Protein AF-A0A7C5BIL9-F1 (afdb_monomer_lite)

pLDDT: mean 85.54, std 13.75, range [37.56, 98.12]

Radius of gyration: 19.01 Å; chains: 1; bounding box: 40×34×60 Å

Foldseek 3Di:
DEEEEWFQQLFALCVVVVHQDSPPSPDRDSVPRLLLVQVLLLLVLAPQPLYEYEYEDDPGPVVSCVVSVHRYDYFHHADDPDGDLVSLLVSQQRDDVVRHQEYEYGHALVSVLSNVVRHDQRHAYAYAYSYDDHDKLRYAPHSSLSNQLVNVCSVHPFDWDKIWRWDADPVRDIDTSDIGIHGDSCSRCVDDDDPDPDDCLVVVVVVVVVPDDPPDDDDDDPDPSPVD

Structure (mmCIF, N/CA/C/O backbone):
data_AF-A0A7C5BIL9-F1
#
_entry.id   AF-A0A7C5BIL9-F1
#
loop_
_atom_site.group_PDB
_atom_site.id
_atom_site.type_symbol
_atom_site.label_atom_id
_atom_site.label_alt_id
_atom_site.label_comp_id
_atom_site.label_asym_id
_atom_site.label_entity_id
_atom_site.label_seq_id
_atom_site.pdbx_PDB_ins_code
_atom_site.Cartn_x
_atom_site.Cartn_y
_atom_site.Cartn_z
_atom_site.occupancy
_atom_site.B_iso_or_equiv
_atom_site.auth_seq_id
_atom_site.auth_comp_id
_atom_site.auth_asym_id
_atom_site.auth_atom_id
_atom_site.pdbx_PDB_model_num
ATOM 1 N N . MET A 1 1 ? -9.771 -2.944 -13.804 1.00 92.19 1 MET A N 1
ATOM 2 C CA . MET A 1 1 ? -9.294 -1.847 -12.939 1.00 92.19 1 MET A CA 1
ATOM 3 C C . MET A 1 1 ? -7.780 -1.749 -13.059 1.00 92.19 1 MET A C 1
ATOM 5 O O . MET A 1 1 ? -7.122 -2.789 -13.072 1.00 92.19 1 MET A O 1
ATOM 9 N N . LYS A 1 2 ? -7.235 -0.540 -13.209 1.00 95.12 2 LYS A N 1
ATOM 10 C CA . LYS A 1 2 ? -5.794 -0.263 -13.252 1.00 95.12 2 LYS A CA 1
ATOM 11 C C . LYS A 1 2 ? -5.326 0.115 -11.846 1.00 95.12 2 LYS A C 1
ATOM 13 O O . LYS A 1 2 ? -5.725 1.154 -11.328 1.00 95.12 2 LYS A O 1
ATOM 18 N N . VAL A 1 3 ? -4.499 -0.717 -11.224 1.00 96.88 3 VAL A N 1
ATOM 19 C CA . VAL A 1 3 ? -4.016 -0.489 -9.854 1.00 96.88 3 VAL A CA 1
ATOM 20 C C . VAL A 1 3 ? -2.509 -0.304 -9.887 1.00 96.88 3 VAL A C 1
ATOM 22 O O . VAL A 1 3 ? -1.803 -1.165 -10.396 1.00 96.88 3 VAL A O 1
ATOM 25 N N . ALA A 1 4 ? -1.980 0.783 -9.340 1.00 97.75 4 ALA A N 1
ATOM 26 C CA . ALA A 1 4 ? -0.551 0.845 -9.063 1.00 97.75 4 ALA A CA 1
ATOM 27 C C . ALA A 1 4 ? -0.266 0.095 -7.757 1.00 97.75 4 ALA A C 1
ATOM 29 O O . ALA A 1 4 ? -0.931 0.352 -6.758 1.00 97.75 4 ALA A O 1
ATOM 30 N N . LEU A 1 5 ? 0.696 -0.827 -7.760 1.00 98.12 5 LEU A N 1
ATOM 31 C CA . LEU A 1 5 ? 1.134 -1.537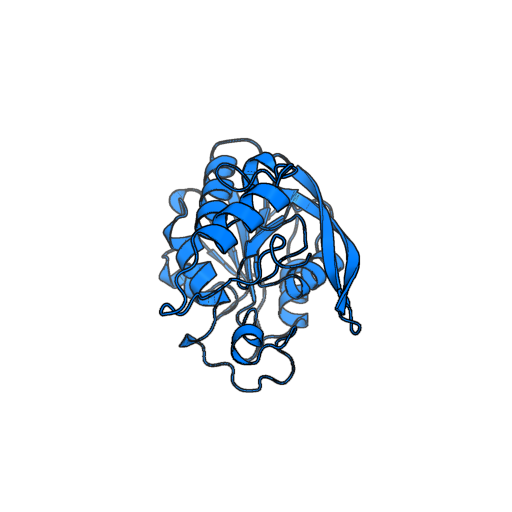 -6.558 1.00 98.12 5 LEU A CA 1
ATOM 32 C C . LEU A 1 5 ? 2.576 -1.153 -6.236 1.00 98.12 5 LEU A C 1
ATOM 34 O O . LEU A 1 5 ? 3.478 -1.355 -7.047 1.00 98.12 5 LEU A O 1
ATOM 38 N N . LEU A 1 6 ? 2.774 -0.627 -5.031 1.00 97.69 6 LEU A N 1
ATOM 39 C CA . LEU A 1 6 ? 4.076 -0.270 -4.484 1.00 97.69 6 LEU A CA 1
ATOM 40 C C . LEU A 1 6 ? 4.311 -1.022 -3.177 1.00 97.69 6 LEU A C 1
ATOM 42 O O . LEU A 1 6 ? 3.578 -0.855 -2.212 1.00 97.69 6 LEU A O 1
ATOM 46 N N . ILE A 1 7 ? 5.382 -1.788 -3.092 1.00 96.81 7 ILE A N 1
ATOM 47 C CA . ILE A 1 7 ? 5.829 -2.416 -1.854 1.00 96.81 7 ILE A CA 1
ATOM 48 C C . ILE A 1 7 ? 7.087 -1.681 -1.418 1.00 96.81 7 ILE A C 1
ATOM 50 O O . ILE A 1 7 ? 8.042 -1.589 -2.185 1.00 96.81 7 ILE A O 1
ATOM 54 N N . ASN A 1 8 ? 7.106 -1.157 -0.193 1.00 94.44 8 ASN A N 1
ATOM 55 C CA . ASN A 1 8 ? 8.340 -0.701 0.432 1.00 94.44 8 ASN A CA 1
ATOM 56 C C . ASN A 1 8 ? 8.969 -1.888 1.187 1.00 94.44 8 ASN A C 1
ATOM 58 O O . ASN A 1 8 ? 8.586 -2.158 2.330 1.00 94.44 8 ASN A O 1
ATOM 62 N N . PRO A 1 9 ? 9.921 -2.624 0.588 1.00 91.44 9 PRO A N 1
ATOM 63 C CA . PRO A 1 9 ? 10.404 -3.900 1.117 1.00 91.44 9 PRO A CA 1
ATOM 64 C C . PRO A 1 9 ? 11.218 -3.752 2.406 1.00 91.44 9 PRO A C 1
ATOM 66 O O . PRO A 1 9 ? 11.382 -4.735 3.128 1.00 91.44 9 PRO A O 1
ATOM 69 N N . ILE A 1 10 ? 11.707 -2.544 2.708 1.00 89.00 10 ILE A N 1
ATOM 70 C CA . ILE A 1 10 ? 12.420 -2.233 3.952 1.00 89.00 10 ILE A CA 1
ATOM 71 C C . ILE A 1 10 ? 11.484 -1.742 5.062 1.00 89.00 10 ILE A C 1
ATOM 73 O O . ILE A 1 10 ? 11.921 -1.624 6.203 1.00 89.00 10 ILE A O 1
ATOM 77 N N . ALA A 1 11 ? 10.208 -1.465 4.777 1.00 88.31 11 ALA A N 1
ATOM 78 C CA . ALA A 1 11 ? 9.254 -1.081 5.811 1.00 88.31 11 ALA A CA 1
ATOM 79 C C . ALA A 1 11 ? 9.048 -2.216 6.829 1.00 88.31 11 ALA A C 1
ATOM 81 O O . ALA A 1 11 ? 9.014 -3.398 6.487 1.00 88.31 11 ALA A O 1
ATOM 82 N N . GLY A 1 12 ? 8.915 -1.843 8.102 1.00 82.94 12 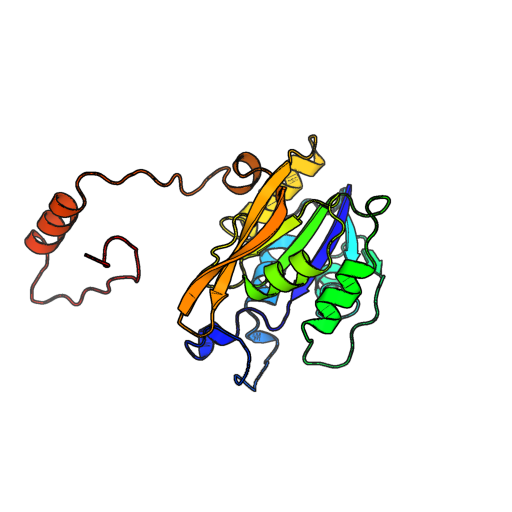GLY A N 1
ATOM 83 C CA . GLY A 1 12 ? 8.685 -2.787 9.196 1.00 82.94 12 GLY A CA 1
ATOM 84 C C . GLY A 1 12 ? 9.950 -3.358 9.844 1.00 82.94 12 GLY A C 1
ATOM 85 O O . GLY A 1 12 ? 9.840 -3.923 10.923 1.00 82.94 12 GLY A O 1
ATOM 86 N N . TYR A 1 13 ? 11.159 -3.155 9.301 1.00 81.56 13 TYR A N 1
ATOM 87 C CA . TYR A 1 13 ? 12.389 -3.654 9.952 1.00 81.56 13 TYR A CA 1
ATOM 88 C C . TYR A 1 13 ? 12.698 -2.999 11.304 1.00 81.56 13 TYR A C 1
ATOM 90 O O . TYR A 1 13 ? 13.309 -3.644 12.155 1.00 81.56 13 TYR A O 1
ATOM 98 N N . GLY A 1 14 ? 12.224 -1.770 11.544 1.00 70.75 14 GLY A N 1
ATOM 99 C CA . GLY A 1 14 ? 12.300 -1.123 12.862 1.00 70.75 14 GLY A CA 1
ATOM 100 C C . GLY A 1 14 ? 11.622 -1.935 13.979 1.00 70.75 14 GLY A C 1
ATOM 101 O O . GLY A 1 14 ? 12.000 -1.817 15.143 1.00 70.75 14 GLY A O 1
ATOM 102 N N . PHE A 1 15 ? 10.700 -2.847 13.630 1.00 65.69 15 PHE A N 1
ATOM 103 C CA . PHE A 1 15 ? 10.103 -3.810 14.560 1.00 65.69 15 PHE A CA 1
ATOM 104 C C . PHE A 1 15 ? 11.158 -4.631 15.308 1.00 65.69 15 PHE A C 1
ATOM 106 O O . PHE A 1 15 ? 11.067 -4.791 16.521 1.00 65.69 15 PHE A O 1
ATOM 113 N N . TYR A 1 16 ? 12.176 -5.134 14.604 1.00 62.56 16 TYR A N 1
ATOM 114 C CA . TYR A 1 16 ? 13.172 -6.032 15.195 1.00 62.56 16 TYR A CA 1
ATOM 115 C C . TYR A 1 16 ? 14.139 -5.321 16.145 1.00 62.56 16 TYR A C 1
ATOM 117 O O . TYR A 1 16 ? 14.771 -5.968 16.977 1.00 62.56 16 TYR A O 1
ATOM 125 N N . SER A 1 17 ? 14.255 -4.000 16.032 1.00 60.53 17 SER A N 1
ATOM 126 C CA . SER A 1 17 ? 15.168 -3.171 16.818 1.00 60.53 17 SER A CA 1
ATOM 127 C C . SER A 1 17 ? 14.447 -2.233 17.792 1.00 60.53 17 SER A C 1
ATOM 129 O O . SER A 1 17 ? 15.108 -1.432 18.450 1.00 60.53 17 SER A O 1
ATOM 131 N N . ASN A 1 18 ? 13.112 -2.315 17.907 1.00 64.00 18 ASN A N 1
ATOM 132 C CA . ASN A 1 18 ? 12.274 -1.333 18.614 1.00 64.00 18 ASN A CA 1
ATOM 133 C C . ASN A 1 18 ? 12.552 0.124 18.182 1.00 64.00 18 ASN A C 1
ATOM 135 O O . ASN A 1 18 ? 12.368 1.062 18.963 1.00 64.00 18 ASN A O 1
ATOM 139 N N . LEU A 1 19 ? 13.007 0.318 16.942 1.00 58.34 19 LEU A N 1
ATOM 140 C CA . LEU A 1 19 ? 13.233 1.630 16.351 1.00 58.34 19 LEU A CA 1
ATOM 141 C C . LEU A 1 19 ? 11.992 2.062 15.572 1.00 58.34 19 LEU A C 1
ATOM 143 O O . LEU A 1 19 ? 11.287 1.245 14.981 1.00 58.34 19 LEU A O 1
ATOM 147 N N . LYS A 1 20 ? 11.734 3.372 15.576 1.00 62.72 20 LYS A N 1
ATOM 148 C CA . LYS A 1 20 ? 10.678 3.989 14.764 1.00 62.72 20 LYS A CA 1
ATOM 149 C C . LYS A 1 20 ? 10.947 3.757 13.276 1.00 62.72 20 LYS A C 1
ATOM 151 O O . LYS A 1 20 ? 10.076 3.279 12.555 1.00 62.72 20 LYS A O 1
ATOM 156 N N . ASP A 1 21 ? 12.171 4.063 12.861 1.00 63.09 21 ASP A N 1
ATOM 157 C CA . ASP A 1 21 ? 12.598 4.005 11.473 1.00 63.09 21 ASP A CA 1
ATOM 158 C C . ASP A 1 21 ? 13.488 2.790 11.211 1.00 63.09 21 ASP A C 1
ATOM 160 O O . ASP A 1 21 ? 14.036 2.148 12.108 1.00 63.09 21 ASP A O 1
ATOM 164 N N . THR A 1 22 ? 13.633 2.471 9.933 1.00 62.44 22 THR A N 1
ATOM 165 C CA . THR A 1 22 ? 14.469 1.368 9.441 1.00 62.44 22 THR A CA 1
ATOM 166 C C . THR A 1 22 ? 15.931 1.800 9.282 1.00 62.44 22 THR A C 1
ATOM 168 O O . THR A 1 22 ? 16.820 0.963 9.092 1.00 62.44 22 THR A O 1
ATOM 171 N N . ILE A 1 23 ? 16.189 3.107 9.412 1.00 59.81 23 ILE A N 1
ATOM 172 C CA . ILE A 1 23 ? 17.506 3.741 9.380 1.00 59.81 23 ILE A CA 1
ATOM 173 C C . ILE A 1 23 ? 18.355 3.186 10.532 1.00 59.81 23 ILE A C 1
ATOM 175 O O . ILE A 1 23 ? 17.965 3.235 11.695 1.00 59.81 23 ILE A O 1
ATOM 179 N N . GLY A 1 24 ? 19.526 2.635 10.199 1.00 55.50 24 GLY A N 1
ATOM 180 C CA . GLY A 1 24 ? 20.466 2.075 11.177 1.00 55.50 24 GLY A CA 1
ATOM 181 C C . GLY A 1 24 ? 20.255 0.598 11.528 1.00 55.50 24 GLY A C 1
ATOM 182 O O . GLY A 1 24 ? 21.049 0.053 12.287 1.00 55.50 24 GLY A O 1
ATOM 183 N N . THR A 1 25 ? 19.246 -0.076 10.958 1.00 61.91 25 THR A N 1
ATOM 184 C CA . THR A 1 25 ? 19.047 -1.528 11.166 1.00 61.91 25 THR A CA 1
ATOM 185 C C . THR A 1 25 ? 20.096 -2.382 10.447 1.00 61.91 25 THR A C 1
ATOM 187 O O . THR A 1 25 ? 20.451 -3.447 10.945 1.00 61.91 25 THR A O 1
ATOM 190 N N . GLY A 1 26 ? 20.628 -1.909 9.311 1.00 60.19 26 GLY A N 1
ATOM 191 C CA . GLY A 1 26 ? 21.835 -2.417 8.637 1.00 60.19 26 GLY A CA 1
ATOM 192 C C . GLY A 1 26 ? 21.768 -3.835 8.053 1.00 60.19 26 GLY A C 1
ATOM 193 O O . GLY A 1 26 ? 22.587 -4.162 7.200 1.00 60.19 26 GLY A O 1
ATOM 194 N N . ASN A 1 27 ? 20.802 -4.661 8.463 1.00 66.69 27 ASN A N 1
ATOM 195 C CA . ASN A 1 27 ? 20.641 -6.038 8.013 1.00 66.69 27 ASN A CA 1
ATOM 196 C C . ASN A 1 27 ? 19.217 -6.276 7.487 1.00 66.69 27 ASN A C 1
ATOM 198 O O . ASN A 1 27 ? 18.298 -6.612 8.238 1.00 66.69 27 ASN A O 1
ATOM 202 N N . PHE A 1 28 ? 19.042 -6.071 6.182 1.00 77.81 28 PHE A N 1
ATOM 203 C CA . PHE A 1 28 ? 17.775 -6.284 5.489 1.00 77.81 28 PHE A CA 1
ATOM 204 C C . PHE A 1 28 ? 17.735 -7.692 4.873 1.00 77.81 28 PHE A C 1
ATOM 206 O O . PHE A 1 28 ? 18.025 -7.876 3.690 1.00 77.81 28 PHE A O 1
ATOM 213 N N . GLU A 1 29 ? 17.411 -8.694 5.691 1.00 82.19 29 GLU A N 1
ATOM 214 C CA . GLU A 1 29 ? 17.172 -10.074 5.243 1.00 82.19 29 GLU A CA 1
ATOM 215 C C . GLU A 1 29 ? 15.753 -10.222 4.688 1.00 82.19 29 GLU A C 1
ATOM 217 O O . GLU A 1 29 ? 14.782 -10.139 5.444 1.00 82.19 29 GLU A O 1
ATOM 222 N N . ARG A 1 30 ? 15.623 -10.487 3.383 1.00 77.25 30 ARG A N 1
ATOM 223 C CA . ARG A 1 30 ? 14.339 -10.580 2.664 1.00 77.25 30 ARG A CA 1
ATOM 224 C C . ARG A 1 30 ? 13.284 -11.401 3.417 1.00 77.25 30 ARG A C 1
ATOM 226 O O . ARG A 1 30 ? 12.137 -10.975 3.512 1.00 77.25 30 ARG A O 1
ATOM 233 N N . GLU A 1 31 ? 13.667 -12.532 3.999 1.00 79.62 31 GLU A N 1
ATOM 234 C CA . GLU A 1 31 ? 12.806 -13.476 4.726 1.00 79.62 31 GLU A CA 1
ATOM 235 C C . GLU A 1 31 ? 12.186 -12.879 6.007 1.00 79.62 31 GLU A C 1
ATOM 237 O O . GLU A 1 31 ? 11.160 -13.349 6.520 1.00 79.62 31 GLU A O 1
ATOM 242 N N . LYS A 1 32 ? 12.801 -11.819 6.537 1.00 84.56 32 LYS A N 1
ATOM 243 C CA . LYS A 1 32 ? 12.332 -11.059 7.699 1.00 84.56 32 LYS A CA 1
ATOM 244 C C . LYS A 1 32 ? 11.495 -9.841 7.312 1.00 84.56 32 LYS A C 1
ATOM 246 O O . LYS A 1 32 ? 10.915 -9.222 8.196 1.00 84.56 32 LYS A O 1
ATOM 251 N N . SER A 1 33 ? 11.368 -9.505 6.028 1.00 89.69 33 SER A N 1
ATOM 252 C CA . SER A 1 33 ? 10.561 -8.357 5.612 1.00 89.69 33 SER A CA 1
ATOM 253 C C . SER A 1 33 ? 9.085 -8.555 5.972 1.00 89.69 33 SER A C 1
ATOM 255 O O . SER A 1 33 ? 8.396 -9.426 5.436 1.00 89.69 33 SER A O 1
ATOM 257 N N . LEU A 1 34 ? 8.594 -7.724 6.894 1.00 90.81 34 LEU A N 1
ATOM 258 C CA . LEU A 1 34 ? 7.183 -7.699 7.275 1.00 90.81 34 LEU A CA 1
ATOM 259 C C . LEU A 1 34 ? 6.311 -7.156 6.141 1.00 90.81 34 LEU A C 1
ATOM 261 O O . LEU A 1 34 ? 5.194 -7.632 5.961 1.00 90.81 34 LEU A O 1
ATOM 265 N N . SER A 1 35 ? 6.821 -6.211 5.348 1.00 93.75 35 SER A N 1
ATOM 266 C CA . SER A 1 35 ? 6.087 -5.667 4.206 1.00 93.75 35 SER A CA 1
ATOM 267 C C . SER A 1 35 ? 5.948 -6.663 3.065 1.00 93.75 35 SER A C 1
ATOM 269 O O . SER A 1 35 ? 4.870 -6.732 2.486 1.00 93.75 35 SER A O 1
ATOM 271 N N . LEU A 1 36 ? 6.960 -7.491 2.781 1.00 94.88 36 LEU A N 1
ATOM 272 C CA . LEU A 1 36 ? 6.805 -8.570 1.797 1.00 94.88 36 LEU A CA 1
ATOM 273 C C . LEU A 1 36 ? 5.774 -9.606 2.255 1.00 94.88 36 LEU A C 1
ATOM 275 O O . LEU A 1 36 ? 4.944 -10.018 1.453 1.00 94.88 36 LEU A O 1
ATOM 279 N N . LYS A 1 37 ? 5.756 -9.965 3.546 1.00 95.00 37 LYS A N 1
ATOM 280 C CA . LYS A 1 37 ? 4.725 -10.857 4.108 1.00 95.00 37 LYS A CA 1
ATOM 281 C C . LYS A 1 37 ? 3.328 -10.245 4.022 1.00 95.00 37 LYS A C 1
ATOM 283 O O . LYS A 1 37 ? 2.394 -10.910 3.598 1.00 95.00 37 LYS A O 1
ATOM 288 N N . ALA A 1 38 ? 3.185 -8.970 4.383 1.00 96.12 38 ALA A N 1
ATOM 289 C CA . ALA A 1 38 ? 1.912 -8.261 4.280 1.00 96.12 38 ALA A CA 1
ATOM 290 C C . ALA A 1 38 ? 1.428 -8.161 2.823 1.00 96.12 38 ALA A C 1
ATOM 292 O O . ALA A 1 38 ? 0.244 -8.349 2.553 1.00 96.12 38 ALA A O 1
ATOM 293 N N . ALA A 1 39 ? 2.336 -7.899 1.882 1.00 97.44 39 ALA A N 1
ATOM 294 C CA . ALA A 1 39 ? 2.027 -7.859 0.459 1.00 97.44 39 ALA A CA 1
ATOM 295 C C . ALA A 1 39 ? 1.575 -9.226 -0.073 1.00 97.44 39 ALA A C 1
ATOM 297 O O . ALA A 1 39 ? 0.595 -9.293 -0.809 1.00 97.44 39 ALA A O 1
ATOM 298 N N . ASP A 1 40 ? 2.250 -10.302 0.333 1.00 97.12 40 ASP A N 1
ATOM 299 C CA . ASP A 1 40 ? 1.889 -11.677 -0.017 1.00 97.12 40 ASP A CA 1
ATOM 300 C C . ASP A 1 40 ? 0.482 -12.043 0.485 1.00 97.12 40 ASP A C 1
ATOM 302 O O . ASP A 1 40 ? -0.358 -12.517 -0.284 1.00 97.12 40 ASP A O 1
ATOM 306 N N . THR A 1 41 ? 0.173 -11.721 1.746 1.00 97.31 41 THR A N 1
ATOM 307 C CA . THR A 1 41 ? -1.173 -11.885 2.315 1.00 97.31 41 THR A CA 1
ATOM 308 C C . THR A 1 41 ? -2.226 -11.076 1.554 1.00 97.31 41 THR A C 1
ATOM 310 O O . THR A 1 41 ? -3.307 -11.588 1.266 1.00 97.31 41 THR A O 1
ATOM 313 N N . PHE A 1 42 ? -1.921 -9.820 1.211 1.00 97.81 42 PHE A N 1
ATOM 314 C CA . PHE A 1 42 ? -2.817 -8.961 0.436 1.00 97.81 42 PHE A CA 1
ATOM 315 C C . PHE A 1 42 ? -3.106 -9.545 -0.955 1.00 97.81 42 PHE A C 1
ATOM 317 O O . PHE A 1 42 ? -4.272 -9.676 -1.321 1.00 97.81 42 PHE A O 1
ATOM 324 N N . LEU A 1 43 ? -2.070 -9.929 -1.709 1.00 97.44 43 LEU A N 1
ATOM 325 C CA . LEU A 1 43 ? -2.217 -10.484 -3.059 1.00 97.44 43 LEU A CA 1
ATOM 326 C C . LEU A 1 43 ? -2.960 -11.824 -3.052 1.00 97.44 43 LEU A C 1
ATOM 328 O O . LEU A 1 43 ? -3.833 -12.035 -3.891 1.00 97.44 43 LEU A O 1
ATOM 332 N N . SER A 1 44 ? -2.695 -12.677 -2.058 1.00 97.06 44 SER A N 1
ATOM 333 C CA . SER A 1 44 ? -3.374 -13.971 -1.888 1.00 97.06 44 SER A CA 1
ATOM 334 C C . SER A 1 44 ? -4.888 -13.845 -1.686 1.00 97.06 44 SER A C 1
ATOM 336 O O . SER A 1 44 ? -5.639 -14.758 -2.025 1.00 97.06 44 SER A O 1
ATOM 338 N N . ALA A 1 45 ? -5.348 -12.736 -1.102 1.00 95.38 45 ALA A N 1
ATOM 339 C CA . ALA A 1 45 ? -6.759 -12.488 -0.803 1.00 95.38 45 ALA A CA 1
ATOM 340 C C . ALA A 1 45 ? -7.492 -11.698 -1.908 1.00 95.38 45 ALA A C 1
ATOM 342 O O . ALA A 1 45 ? -8.679 -11.381 -1.771 1.00 95.38 45 ALA A O 1
ATOM 343 N N . LEU A 1 46 ? -6.797 -11.344 -2.989 1.00 94.38 46 LEU A N 1
ATOM 344 C CA . LEU A 1 46 ? -7.286 -10.428 -4.010 1.00 94.38 46 LEU A CA 1
ATOM 345 C C . LEU A 1 46 ? -7.898 -11.165 -5.211 1.00 94.38 46 LEU A C 1
ATOM 347 O O . LEU A 1 46 ? -7.376 -12.181 -5.663 1.00 94.38 46 LEU A O 1
ATOM 351 N N . ASP A 1 47 ? -8.980 -10.630 -5.783 1.00 92.25 47 ASP A N 1
ATOM 352 C CA . ASP A 1 47 ? -9.504 -11.093 -7.074 1.00 92.25 47 ASP A CA 1
ATOM 353 C C . ASP A 1 47 ? -8.670 -10.500 -8.220 1.00 92.25 47 ASP A C 1
ATOM 355 O O . ASP A 1 47 ? -8.946 -9.424 -8.760 1.00 92.25 47 ASP A O 1
ATOM 359 N N . LEU A 1 48 ? -7.609 -11.219 -8.586 1.00 93.06 48 LEU A N 1
ATOM 360 C CA . LEU A 1 48 ? -6.621 -10.784 -9.574 1.00 93.06 48 LEU A CA 1
ATOM 361 C C . LEU A 1 48 ? -7.166 -10.716 -11.009 1.00 93.06 48 LEU A C 1
ATOM 363 O O . LEU A 1 48 ? -6.595 -10.014 -11.845 1.00 93.06 48 LEU A O 1
ATOM 367 N N . ALA A 1 49 ? -8.270 -11.404 -11.321 1.00 91.00 49 ALA A N 1
ATOM 368 C CA . ALA A 1 49 ? -8.739 -11.585 -12.699 1.00 91.00 49 ALA A CA 1
ATOM 369 C C . ALA A 1 49 ? -9.158 -10.273 -13.387 1.00 91.00 49 ALA A C 1
ATOM 371 O O . ALA A 1 49 ? -9.163 -10.181 -14.615 1.00 91.00 49 ALA A O 1
ATOM 372 N N . LYS A 1 50 ? -9.518 -9.250 -12.604 1.00 90.00 50 LYS A N 1
ATOM 373 C CA . LYS A 1 50 ? -10.004 -7.949 -13.096 1.00 90.00 50 LYS A CA 1
ATOM 374 C C . LYS A 1 50 ? -9.016 -6.805 -12.871 1.00 90.00 50 LYS A C 1
ATOM 376 O O . LYS A 1 50 ? -9.351 -5.644 -13.144 1.00 90.00 50 LYS A O 1
ATOM 381 N N . ILE A 1 51 ? -7.815 -7.112 -12.387 1.00 94.88 51 ILE A N 1
ATOM 382 C CA . ILE A 1 51 ? -6.801 -6.121 -12.040 1.00 94.88 51 ILE A CA 1
ATOM 383 C C . ILE A 1 51 ? -5.660 -6.189 -13.046 1.00 94.88 51 ILE A C 1
ATOM 385 O O . ILE A 1 51 ? -5.132 -7.250 -13.361 1.00 94.88 51 ILE A O 1
ATOM 389 N N . THR A 1 52 ? -5.262 -5.027 -13.550 1.00 96.19 52 THR A N 1
ATOM 390 C CA . THR A 1 52 ? -3.959 -4.857 -14.190 1.00 96.19 52 THR A CA 1
ATOM 391 C C . THR A 1 52 ? -3.113 -3.990 -13.284 1.00 96.19 52 THR A C 1
ATOM 393 O O . THR A 1 52 ? -3.470 -2.840 -13.022 1.00 96.19 52 THR A O 1
ATOM 396 N N . PHE A 1 53 ? -2.009 -4.549 -12.805 1.00 97.50 53 PHE A N 1
ATOM 397 C CA . PHE A 1 53 ? -1.103 -3.851 -11.917 1.00 97.50 53 PHE A CA 1
ATOM 398 C C . PHE A 1 53 ? -0.057 -3.055 -12.682 1.00 97.50 53 PHE A C 1
ATOM 400 O O . PHE A 1 53 ? 0.584 -3.579 -13.586 1.00 97.50 53 PHE A O 1
ATOM 407 N N . THR A 1 54 ? 0.172 -1.818 -12.275 1.00 97.31 54 THR A N 1
ATOM 408 C CA . THR A 1 54 ? 1.356 -1.040 -12.639 1.00 97.31 54 THR A CA 1
ATOM 409 C C . THR A 1 54 ? 2.343 -1.154 -11.481 1.00 97.31 54 THR A C 1
ATOM 411 O O . THR A 1 54 ? 1.993 -0.810 -10.355 1.00 97.31 54 THR A O 1
ATOM 414 N N . VAL A 1 55 ? 3.545 -1.680 -11.723 1.00 96.81 55 VAL A N 1
ATOM 415 C CA . VAL A 1 55 ? 4.534 -1.973 -10.666 1.00 96.81 55 VAL A CA 1
ATOM 416 C C . VAL A 1 55 ? 5.911 -1.379 -10.979 1.00 96.81 55 VAL A C 1
ATOM 418 O O . VAL A 1 55 ? 6.287 -1.252 -12.158 1.00 96.81 55 VAL A O 1
ATOM 421 N N . PRO A 1 56 ? 6.690 -1.008 -9.947 1.00 94.94 56 PRO A N 1
ATOM 422 C CA . PRO A 1 56 ? 8.126 -0.814 -10.084 1.00 94.94 56 PRO A CA 1
ATOM 423 C C . PRO A 1 56 ? 8.821 -2.174 -10.258 1.00 94.94 56 PRO A C 1
ATOM 425 O O . PRO A 1 56 ? 8.289 -3.209 -9.850 1.00 94.94 56 PRO A O 1
ATOM 428 N N . SER A 1 57 ? 10.004 -2.186 -10.873 1.00 91.38 57 SER A N 1
ATOM 429 C CA . SER A 1 57 ? 10.730 -3.436 -11.108 1.00 91.38 57 SER A CA 1
ATOM 430 C C . SER A 1 57 ? 11.258 -4.077 -9.820 1.00 91.38 57 SER A C 1
ATOM 432 O O . SER A 1 57 ? 11.590 -3.387 -8.855 1.00 91.38 57 SER A O 1
ATOM 434 N N . GLY A 1 58 ? 11.450 -5.391 -9.855 1.00 92.75 58 GLY A N 1
ATOM 435 C CA . GLY A 1 58 ? 12.039 -6.179 -8.777 1.00 92.75 58 GLY A CA 1
ATOM 436 C C . GLY A 1 58 ? 11.201 -6.244 -7.494 1.00 92.75 58 GLY A C 1
ATOM 437 O O . GLY A 1 58 ? 9.969 -6.290 -7.502 1.00 92.75 58 GLY A O 1
ATOM 438 N N . ILE A 1 59 ? 11.897 -6.219 -6.358 1.00 92.38 59 ILE A N 1
ATOM 439 C CA . ILE A 1 59 ? 11.357 -6.488 -5.016 1.00 92.38 59 ILE A CA 1
ATOM 440 C C . ILE A 1 59 ? 10.301 -5.479 -4.522 1.00 92.38 59 ILE A C 1
ATOM 442 O O . ILE A 1 59 ? 9.584 -5.762 -3.565 1.00 92.38 59 ILE A O 1
ATOM 446 N N . MET A 1 60 ? 10.179 -4.309 -5.160 1.00 94.44 60 MET A N 1
ATOM 447 C CA . MET A 1 60 ? 9.188 -3.284 -4.796 1.00 94.44 60 MET A CA 1
ATOM 448 C C . MET A 1 60 ? 7.788 -3.538 -5.376 1.00 94.44 60 MET A C 1
ATOM 450 O O . MET A 1 60 ? 6.899 -2.707 -5.207 1.00 94.44 60 MET A O 1
ATOM 454 N N . GLY A 1 61 ? 7.560 -4.651 -6.074 1.00 94.50 61 GLY A N 1
ATOM 455 C CA . GLY A 1 61 ? 6.226 -5.003 -6.562 1.00 94.50 61 GLY A CA 1
ATOM 456 C C . GLY A 1 61 ? 6.233 -6.115 -7.598 1.00 94.50 61 GLY A C 1
ATOM 457 O O . GLY A 1 61 ? 5.447 -7.051 -7.489 1.00 94.50 61 GLY A O 1
ATOM 458 N N . GLU A 1 62 ? 7.135 -6.032 -8.579 1.00 95.81 62 GLU A N 1
ATOM 459 C CA . GLU A 1 62 ? 7.219 -6.990 -9.685 1.00 95.81 62 GLU A CA 1
ATOM 460 C C . GLU A 1 62 ? 7.388 -8.436 -9.214 1.00 95.81 62 GLU A C 1
ATOM 462 O O . GLU A 1 62 ? 6.625 -9.285 -9.664 1.00 95.81 62 GLU A O 1
ATOM 467 N N . ASP A 1 63 ? 8.347 -8.714 -8.325 1.00 94.88 63 ASP A N 1
ATOM 468 C CA . ASP A 1 63 ? 8.689 -10.087 -7.924 1.00 94.88 63 ASP A CA 1
ATOM 469 C C . ASP A 1 63 ? 7.462 -10.837 -7.383 1.00 94.88 63 ASP A C 1
ATOM 471 O O . ASP A 1 63 ? 7.119 -11.913 -7.873 1.00 94.88 63 ASP A O 1
ATOM 475 N N . LEU A 1 64 ? 6.768 -10.234 -6.410 1.00 95.56 64 LEU A N 1
ATOM 476 C CA . LEU A 1 64 ? 5.571 -10.818 -5.800 1.00 95.56 64 LEU A CA 1
ATOM 477 C C . LEU A 1 64 ? 4.388 -10.835 -6.771 1.00 95.56 64 LEU A C 1
ATOM 479 O O . LEU A 1 64 ? 3.645 -11.809 -6.815 1.00 95.56 64 LEU A O 1
ATOM 483 N N . ALA A 1 65 ? 4.213 -9.797 -7.590 1.00 96.38 65 ALA A N 1
ATOM 484 C CA . ALA A 1 65 ? 3.138 -9.790 -8.576 1.00 96.38 65 ALA A CA 1
ATOM 485 C C . ALA A 1 65 ? 3.311 -10.919 -9.612 1.00 96.38 65 ALA A C 1
ATOM 487 O O . ALA A 1 65 ? 2.328 -11.545 -10.008 1.00 96.38 65 ALA A O 1
ATOM 488 N N . VAL A 1 66 ? 4.547 -11.220 -10.024 1.00 96.62 66 VAL A N 1
ATOM 489 C CA . VAL A 1 66 ? 4.857 -12.356 -10.907 1.00 96.62 66 VAL A CA 1
ATOM 490 C C . VAL A 1 66 ? 4.609 -13.691 -10.203 1.00 96.62 66 VAL A C 1
ATOM 492 O O . VAL A 1 66 ? 3.989 -14.567 -10.801 1.00 96.62 66 VAL A O 1
ATOM 495 N N . GLU A 1 67 ? 5.036 -13.843 -8.947 1.00 96.69 67 GLU A N 1
ATOM 496 C CA . GLU A 1 67 ? 4.796 -15.049 -8.135 1.00 96.69 67 GLU A CA 1
ATOM 497 C C . GLU A 1 67 ? 3.296 -15.361 -7.984 1.00 96.69 67 GLU A C 1
ATOM 499 O O . GLU A 1 67 ? 2.868 -16.507 -8.128 1.00 96.69 67 GLU A O 1
ATOM 504 N N . HIS A 1 68 ? 2.477 -14.323 -7.809 1.00 97.12 68 HIS A N 1
ATOM 505 C CA . HIS A 1 68 ? 1.014 -14.411 -7.748 1.00 97.12 68 HIS A CA 1
ATOM 506 C C . HIS A 1 68 ? 0.330 -14.472 -9.123 1.00 97.12 68 HIS A C 1
ATOM 508 O O . HIS A 1 68 ? -0.893 -14.432 -9.206 1.00 97.12 68 HIS A O 1
ATOM 514 N N . HIS A 1 69 ? 1.090 -14.593 -10.217 1.00 96.38 69 HIS A N 1
ATOM 515 C CA . HIS A 1 69 ? 0.572 -14.681 -11.591 1.00 96.38 69 HIS A CA 1
ATOM 516 C C . HIS A 1 69 ? -0.321 -13.488 -11.992 1.00 96.38 69 HIS A C 1
ATOM 518 O O . HIS A 1 69 ? -1.282 -13.625 -12.753 1.00 96.38 69 HIS A O 1
ATOM 524 N N . CYS A 1 70 ? -0.003 -12.296 -11.485 1.00 96.50 70 CYS A N 1
ATOM 525 C CA . CYS A 1 70 ? -0.746 -11.075 -11.764 1.00 96.50 70 CYS A CA 1
ATOM 526 C C . CYS A 1 70 ? -0.542 -10.590 -13.209 1.00 96.50 70 CYS A C 1
ATOM 528 O O . CYS A 1 70 ? 0.543 -10.699 -13.785 1.00 96.50 70 CYS A O 1
ATOM 530 N N . SER A 1 71 ? -1.559 -9.930 -13.772 1.00 96.31 71 SER A N 1
ATOM 531 C CA . SER A 1 71 ? -1.389 -9.137 -14.997 1.00 96.31 71 SER A CA 1
ATOM 532 C C . SER A 1 71 ? -0.665 -7.832 -14.666 1.00 96.31 71 SER A C 1
ATOM 534 O O . SER A 1 71 ? -1.222 -6.998 -13.953 1.00 96.31 71 SER A O 1
ATOM 536 N N . ILE A 1 72 ? 0.554 -7.638 -15.182 1.00 95.88 72 ILE A N 1
ATOM 537 C CA . ILE A 1 72 ? 1.408 -6.496 -14.816 1.00 95.88 72 ILE A CA 1
ATOM 538 C C . ILE A 1 72 ? 1.854 -5.636 -16.007 1.00 95.88 72 ILE A C 1
ATOM 540 O O . ILE A 1 72 ? 2.110 -6.127 -17.107 1.00 95.88 72 ILE A O 1
ATOM 544 N N . ARG A 1 73 ? 2.032 -4.341 -15.746 1.00 94.25 73 ARG A N 1
ATOM 545 C CA . ARG A 1 73 ? 2.761 -3.356 -16.547 1.00 94.25 73 ARG A CA 1
ATOM 546 C C . ARG A 1 73 ? 3.922 -2.827 -15.709 1.00 94.25 73 ARG A C 1
ATOM 548 O O . ARG A 1 73 ? 3.740 -2.430 -14.562 1.00 94.25 73 ARG A O 1
ATOM 555 N N . ARG A 1 74 ? 5.122 -2.832 -16.282 1.00 89.44 74 ARG A N 1
ATOM 556 C CA . ARG A 1 74 ? 6.334 -2.324 -15.625 1.00 89.44 74 ARG A CA 1
ATOM 557 C C . ARG A 1 74 ? 6.549 -0.867 -16.006 1.00 89.44 74 ARG A C 1
ATOM 559 O O . ARG A 1 74 ? 6.356 -0.520 -17.170 1.00 89.44 74 ARG A O 1
ATOM 566 N N . THR A 1 75 ? 6.988 -0.058 -15.048 1.00 84.94 75 THR A N 1
ATOM 567 C CA . THR A 1 75 ? 7.071 1.406 -15.230 1.00 84.94 75 THR A CA 1
ATOM 568 C C . THR A 1 75 ? 8.466 1.945 -14.968 1.00 84.94 75 THR A C 1
ATOM 570 O O . THR A 1 75 ? 9.080 2.532 -15.854 1.00 84.94 75 THR A O 1
ATOM 573 N N . VAL A 1 76 ? 8.990 1.716 -13.763 1.00 86.62 76 VAL A N 1
ATOM 574 C CA . VAL A 1 76 ? 10.272 2.276 -13.323 1.00 86.62 76 VAL A CA 1
ATOM 575 C C . VAL A 1 76 ? 11.218 1.148 -12.962 1.00 86.62 76 VAL A C 1
ATOM 577 O O . VAL A 1 76 ? 10.824 0.191 -12.294 1.00 86.62 76 VAL A O 1
ATOM 580 N N . LYS A 1 77 ? 12.471 1.275 -13.404 1.00 87.25 77 LYS A N 1
ATOM 581 C CA . LYS A 1 77 ? 13.551 0.406 -12.952 1.00 87.25 77 LYS A CA 1
ATOM 582 C C . LYS A 1 77 ? 14.032 0.882 -11.581 1.00 87.25 77 LYS A C 1
ATOM 584 O O . LYS A 1 77 ? 14.517 2.003 -11.467 1.00 87.25 77 LYS A O 1
ATOM 589 N N . VAL A 1 78 ? 13.897 0.028 -10.577 1.00 84.06 78 VAL A N 1
ATOM 590 C CA . VAL A 1 78 ? 14.421 0.244 -9.223 1.00 84.06 78 VAL A CA 1
ATOM 591 C C . VAL A 1 78 ? 15.914 -0.079 -9.195 1.00 84.06 78 VAL A C 1
ATOM 593 O O . VAL A 1 78 ? 16.382 -0.962 -9.920 1.00 84.06 78 VAL A O 1
ATOM 596 N N . SER A 1 79 ? 16.650 0.680 -8.387 1.00 73.38 79 SER A N 1
ATOM 597 C CA . SER A 1 79 ? 18.089 0.525 -8.152 1.00 73.38 79 SER A CA 1
ATOM 598 C C . SER A 1 79 ? 18.434 -0.798 -7.437 1.00 73.38 79 SER A C 1
ATOM 600 O O . SER A 1 79 ? 17.549 -1.585 -7.096 1.00 73.38 79 SER A O 1
ATOM 602 N N . ASP A 1 80 ? 19.725 -1.047 -7.191 1.00 79.06 80 ASP A N 1
ATOM 603 C CA . ASP A 1 80 ? 20.180 -2.199 -6.401 1.00 79.06 80 ASP A CA 1
ATOM 604 C C . ASP A 1 80 ? 19.661 -2.157 -4.947 1.00 79.06 80 ASP A C 1
ATOM 606 O O . ASP A 1 80 ? 19.351 -1.100 -4.399 1.00 79.06 80 ASP A O 1
ATOM 610 N N . TRP A 1 81 ? 19.582 -3.328 -4.309 1.00 81.56 81 TRP A N 1
ATOM 611 C CA . TRP A 1 81 ? 19.169 -3.496 -2.910 1.00 81.56 81 TRP A CA 1
ATOM 612 C C . TRP A 1 81 ? 20.204 -2.921 -1.921 1.00 81.56 81 TRP A C 1
ATOM 614 O O . TRP A 1 81 ? 21.398 -3.183 -2.096 1.00 81.56 81 TRP A O 1
ATOM 624 N N . PRO A 1 82 ? 19.791 -2.239 -0.830 1.00 85.88 82 PRO A N 1
ATOM 625 C CA . PRO A 1 82 ? 18.418 -1.945 -0.408 1.00 85.88 82 PRO A CA 1
ATOM 626 C C . PRO A 1 82 ? 17.798 -0.733 -1.117 1.00 85.88 82 PRO A C 1
ATOM 628 O O . PRO A 1 82 ? 18.487 0.190 -1.537 1.00 85.88 82 PRO A O 1
ATOM 631 N N . THR A 1 83 ? 16.467 -0.718 -1.182 1.00 89.25 83 THR A N 1
ATOM 632 C CA . THR A 1 83 ? 15.688 0.372 -1.788 1.00 89.25 83 THR A CA 1
ATOM 633 C C . THR A 1 83 ? 15.621 1.599 -0.881 1.00 89.25 83 THR A C 1
ATOM 635 O O . THR A 1 83 ? 15.768 1.497 0.337 1.00 89.25 83 THR A O 1
ATOM 638 N N . SER A 1 84 ? 15.315 2.757 -1.457 1.00 89.44 84 SER A N 1
ATOM 639 C CA . SER A 1 84 ? 15.255 4.044 -0.765 1.00 89.44 84 SER A CA 1
ATOM 640 C C . SER A 1 84 ? 13.921 4.773 -0.963 1.00 89.44 84 SER A C 1
ATOM 642 O O . SER A 1 84 ? 13.097 4.404 -1.804 1.00 89.44 84 SER A O 1
ATOM 644 N N . GLU A 1 85 ? 13.721 5.869 -0.221 1.00 90.94 85 GLU A N 1
ATOM 645 C CA . GLU A 1 85 ? 12.590 6.783 -0.450 1.00 90.94 85 GLU A CA 1
ATOM 646 C C . GLU A 1 85 ? 12.564 7.303 -1.896 1.00 90.94 85 GLU A C 1
ATOM 648 O O . GLU A 1 85 ? 11.492 7.441 -2.476 1.00 90.94 85 GLU A O 1
ATOM 653 N N . ARG A 1 86 ? 13.734 7.507 -2.521 1.00 91.88 86 ARG A N 1
ATOM 654 C CA . ARG A 1 86 ? 13.825 7.979 -3.911 1.00 91.88 86 ARG A CA 1
ATOM 655 C C . ARG A 1 86 ? 13.232 6.984 -4.901 1.00 91.88 86 ARG A C 1
ATOM 657 O O . ARG A 1 86 ? 12.631 7.410 -5.879 1.00 91.88 86 ARG A O 1
ATOM 664 N N . ASP A 1 87 ? 13.378 5.682 -4.655 1.00 93.75 87 ASP A N 1
ATOM 665 C CA . ASP A 1 87 ? 12.790 4.652 -5.517 1.00 93.75 87 ASP A CA 1
ATOM 666 C C . ASP A 1 87 ? 11.253 4.664 -5.405 1.00 93.75 87 ASP A C 1
ATOM 668 O O . ASP A 1 87 ? 10.554 4.557 -6.413 1.00 93.75 87 ASP A O 1
ATOM 672 N N . THR A 1 88 ? 10.726 4.895 -4.193 1.00 94.81 88 THR A N 1
ATOM 673 C CA . THR A 1 88 ? 9.286 5.119 -3.961 1.00 94.81 88 THR A CA 1
ATOM 674 C C . THR A 1 88 ? 8.794 6.356 -4.710 1.00 94.81 88 THR A C 1
ATOM 676 O O . THR A 1 88 ? 7.835 6.280 -5.476 1.00 94.81 88 THR A O 1
ATOM 679 N N . GLU A 1 89 ? 9.464 7.491 -4.527 1.00 94.44 89 GLU A N 1
ATOM 680 C CA . GLU A 1 89 ? 9.096 8.758 -5.159 1.00 94.44 89 GLU A CA 1
ATOM 681 C C . GLU A 1 89 ? 9.181 8.685 -6.687 1.00 94.44 89 GLU A C 1
ATOM 683 O O . GLU A 1 89 ? 8.293 9.194 -7.368 1.0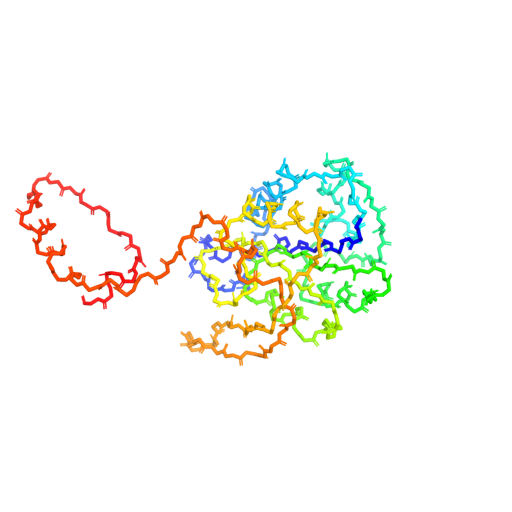0 94.44 89 GLU A O 1
ATOM 688 N N . ALA A 1 90 ? 10.207 8.033 -7.240 1.00 94.06 90 ALA A N 1
ATOM 689 C CA . ALA A 1 90 ? 10.363 7.857 -8.682 1.00 94.06 90 ALA A CA 1
ATOM 690 C C . ALA A 1 90 ? 9.221 7.028 -9.280 1.00 94.06 90 ALA A C 1
ATOM 692 O O . ALA A 1 90 ? 8.684 7.386 -10.330 1.00 94.06 90 ALA A O 1
ATOM 693 N N . PHE A 1 91 ? 8.815 5.947 -8.604 1.00 95.50 91 PHE A N 1
ATOM 694 C CA . PHE A 1 91 ? 7.662 5.163 -9.029 1.00 95.50 91 PHE A CA 1
ATOM 695 C C . PHE A 1 91 ? 6.373 5.986 -8.979 1.00 95.50 91 PHE A C 1
ATOM 697 O O . PHE A 1 91 ? 5.655 6.042 -9.975 1.00 95.50 91 PHE A O 1
ATOM 704 N N . VAL A 1 92 ? 6.106 6.676 -7.868 1.00 95.50 92 VAL A N 1
ATOM 705 C CA . VAL A 1 92 ? 4.879 7.467 -7.698 1.00 95.50 92 VAL A CA 1
ATOM 706 C C . VAL A 1 92 ? 4.781 8.596 -8.730 1.00 95.50 92 VAL A C 1
ATOM 708 O O . VAL A 1 92 ? 3.722 8.773 -9.326 1.00 95.50 92 VAL A O 1
ATOM 711 N N . HIS A 1 93 ? 5.881 9.300 -9.019 1.00 93.56 93 HIS A N 1
ATOM 712 C CA . HIS A 1 93 ? 5.920 10.337 -10.061 1.00 93.56 93 HIS A CA 1
ATOM 713 C C . HIS A 1 93 ? 5.656 9.805 -11.471 1.00 93.56 93 HIS A C 1
ATOM 715 O O . HIS A 1 93 ? 5.231 10.564 -12.339 1.00 93.56 93 HIS A O 1
ATOM 721 N N . SER A 1 94 ? 5.935 8.524 -11.726 1.00 93.12 94 SER A N 1
ATOM 722 C CA . SER A 1 94 ? 5.673 7.918 -13.034 1.00 93.12 94 SER A CA 1
ATOM 723 C C . SER A 1 94 ? 4.188 7.632 -13.280 1.00 93.12 94 SER A C 1
ATOM 725 O O . SER A 1 94 ? 3.802 7.346 -14.413 1.00 93.12 94 SER A O 1
ATOM 727 N N . LEU A 1 95 ? 3.354 7.697 -12.236 1.00 94.12 95 LEU A N 1
ATOM 728 C CA . LEU A 1 95 ? 1.931 7.403 -12.330 1.00 94.12 95 LEU A CA 1
ATOM 729 C C . LEU A 1 95 ? 1.156 8.594 -12.897 1.00 94.12 95 LEU A C 1
ATOM 731 O O . LEU A 1 95 ? 1.358 9.744 -12.515 1.00 94.12 95 LEU A O 1
ATOM 735 N N . SER A 1 96 ? 0.198 8.287 -13.767 1.00 88.69 96 SER A N 1
ATOM 736 C CA . SER A 1 96 ? -0.785 9.234 -14.292 1.00 88.69 96 SER A CA 1
ATOM 737 C C . SER A 1 96 ? -2.186 8.784 -13.899 1.00 88.69 96 SER A C 1
ATOM 739 O O . SER A 1 96 ? -2.466 7.584 -13.878 1.00 88.69 96 SER A O 1
ATOM 741 N N . SER A 1 97 ? -3.091 9.732 -13.647 1.00 83.00 97 SER A N 1
ATOM 742 C CA . SER A 1 97 ? -4.501 9.428 -13.369 1.00 83.00 97 SER A CA 1
ATOM 743 C C . SER A 1 97 ? -5.246 8.831 -14.565 1.00 83.00 97 SER A C 1
ATOM 745 O O . SER A 1 97 ? -6.332 8.298 -14.394 1.00 83.00 97 SER A O 1
ATOM 747 N N . GLU A 1 98 ? -4.685 8.902 -15.775 1.00 85.00 98 GLU A N 1
ATOM 748 C CA . GLU A 1 98 ? -5.251 8.215 -16.947 1.00 85.00 98 GLU A CA 1
ATOM 749 C C . GLU A 1 98 ? -4.973 6.700 -16.923 1.00 85.00 98 GLU A C 1
ATOM 751 O O . GLU A 1 98 ? -5.714 5.907 -17.515 1.00 85.00 98 GLU A O 1
ATOM 756 N N . ASP A 1 99 ? -3.917 6.282 -16.218 1.00 86.12 99 ASP A N 1
ATOM 757 C CA . ASP A 1 99 ? -3.403 4.909 -16.198 1.00 86.12 99 ASP A CA 1
ATOM 758 C C . ASP A 1 99 ? -3.380 4.258 -14.811 1.00 86.12 99 ASP A C 1
ATOM 760 O O . ASP A 1 99 ? -2.938 3.115 -14.673 1.00 86.12 99 ASP A O 1
ATOM 764 N N . CYS A 1 100 ? -3.899 4.949 -13.799 1.00 94.62 100 CYS A N 1
ATOM 765 C CA . CYS A 1 100 ? -3.974 4.476 -12.426 1.00 94.62 100 CYS A CA 1
ATOM 766 C C . CYS A 1 100 ? -5.288 4.933 -11.782 1.00 94.62 100 CYS A C 1
ATOM 768 O O . CYS A 1 100 ? -5.466 6.121 -11.515 1.00 94.62 100 CYS A O 1
ATOM 770 N N . ASP A 1 101 ? -6.180 3.978 -11.511 1.00 95.12 101 ASP A N 1
ATOM 771 C CA . ASP A 1 101 ? -7.453 4.226 -10.824 1.00 95.12 101 ASP A CA 1
ATOM 772 C C . ASP A 1 101 ? -7.254 4.294 -9.296 1.00 95.12 101 ASP A C 1
ATOM 774 O O . ASP A 1 101 ? -8.005 4.964 -8.592 1.00 95.12 101 ASP A O 1
ATO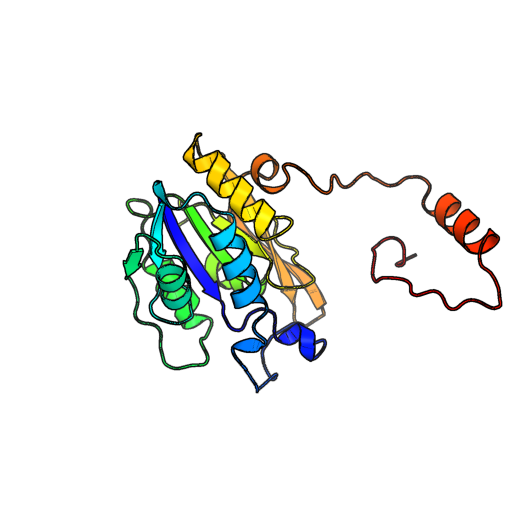M 778 N N . LEU A 1 102 ? -6.251 3.576 -8.777 1.00 96.38 102 LEU A N 1
ATOM 779 C CA . LEU A 1 102 ? -5.938 3.447 -7.352 1.00 96.38 102 LEU A CA 1
ATOM 780 C C . LEU A 1 102 ? -4.460 3.083 -7.164 1.00 96.38 102 LEU A C 1
ATOM 782 O O . LEU A 1 102 ? -3.977 2.134 -7.782 1.00 96.38 102 LEU A O 1
ATOM 786 N N . LEU A 1 103 ? -3.762 3.774 -6.263 1.00 97.75 103 LEU A N 1
ATOM 787 C CA . LEU A 1 103 ? -2.449 3.355 -5.769 1.00 97.75 103 LEU A CA 1
ATOM 788 C C . LEU A 1 103 ? -2.608 2.567 -4.463 1.00 97.75 103 LEU A C 1
ATOM 790 O O . LEU A 1 103 ? -2.985 3.118 -3.431 1.00 97.75 103 LEU A O 1
ATOM 794 N N . VAL A 1 104 ? -2.269 1.283 -4.487 1.00 98.12 104 VAL A N 1
ATOM 795 C CA . VAL A 1 104 ? -2.129 0.461 -3.284 1.00 98.12 104 VAL A CA 1
ATOM 796 C C . VAL A 1 104 ? -0.656 0.407 -2.906 1.00 98.12 104 VAL A C 1
ATOM 798 O O . VAL A 1 104 ? 0.188 0.050 -3.730 1.00 98.12 104 VAL A O 1
ATOM 801 N N . PHE A 1 105 ? -0.332 0.742 -1.660 1.00 98.06 105 PHE A N 1
ATOM 802 C CA . PHE A 1 105 ? 1.039 0.660 -1.170 1.00 98.06 105 PHE A CA 1
ATOM 803 C C . PHE A 1 105 ? 1.153 -0.189 0.093 1.00 98.06 105 PHE A C 1
ATOM 805 O O . PHE A 1 105 ? 0.272 -0.161 0.943 1.00 98.06 105 PHE A O 1
ATOM 812 N N . VAL A 1 106 ? 2.255 -0.921 0.240 1.00 97.69 106 VAL A N 1
ATOM 813 C CA . VAL A 1 106 ? 2.553 -1.757 1.408 1.00 97.69 106 VAL A CA 1
ATOM 814 C C . VAL A 1 106 ? 3.729 -1.149 2.157 1.00 97.69 106 VAL A C 1
ATOM 816 O O . VAL A 1 106 ? 4.839 -1.077 1.625 1.00 97.69 106 VAL A O 1
ATOM 819 N N . GLY A 1 107 ? 3.502 -0.681 3.383 1.00 94.75 107 GLY A N 1
ATOM 820 C CA . GLY A 1 107 ? 4.526 0.064 4.109 1.00 94.75 107 GLY A CA 1
ATOM 821 C C . GLY A 1 107 ? 4.099 0.598 5.473 1.00 94.75 107 GLY A C 1
ATOM 822 O O . GLY A 1 107 ? 3.180 0.076 6.104 1.00 94.75 107 GLY A O 1
ATOM 823 N N . GLY A 1 108 ? 4.838 1.616 5.927 1.00 92.44 108 GLY A N 1
ATOM 824 C CA . GLY A 1 108 ? 4.583 2.365 7.162 1.00 92.44 108 GLY A CA 1
ATOM 825 C C . GLY A 1 108 ? 4.332 3.857 6.912 1.00 92.44 108 GLY A C 1
ATOM 826 O O . GLY A 1 108 ? 4.474 4.300 5.772 1.00 92.44 108 GLY A O 1
ATOM 827 N N . ASP A 1 109 ? 3.999 4.656 7.934 1.00 91.75 109 ASP A N 1
ATOM 828 C CA . ASP A 1 109 ? 3.691 6.096 7.775 1.00 91.75 109 ASP A CA 1
ATOM 829 C C . ASP A 1 109 ? 4.783 6.883 7.033 1.00 91.75 109 ASP A C 1
ATOM 831 O O . ASP A 1 109 ? 4.465 7.692 6.165 1.00 91.75 109 ASP A O 1
ATOM 835 N N . GLY A 1 110 ? 6.065 6.560 7.235 1.00 91.38 110 GLY A N 1
ATOM 836 C CA . GLY A 1 110 ? 7.152 7.139 6.436 1.00 91.38 110 GLY A CA 1
ATOM 837 C C . GLY A 1 110 ? 7.013 6.881 4.924 1.00 91.38 110 GLY A C 1
ATOM 838 O O . GLY A 1 110 ? 7.326 7.749 4.113 1.00 91.38 110 GLY A O 1
ATOM 839 N N . THR A 1 111 ? 6.462 5.728 4.523 1.00 94.44 111 THR A N 1
ATOM 840 C CA . THR A 1 111 ? 6.118 5.420 3.118 1.00 94.44 111 THR A CA 1
ATOM 841 C C . THR A 1 111 ? 4.939 6.265 2.646 1.00 94.44 111 THR A C 1
ATOM 843 O O . THR A 1 111 ? 5.005 6.849 1.566 1.00 94.44 111 THR A O 1
ATOM 846 N N . ALA A 1 112 ? 3.892 6.388 3.467 1.00 95.12 112 ALA A N 1
ATOM 847 C CA . ALA A 1 112 ? 2.746 7.245 3.164 1.00 95.12 112 ALA A CA 1
ATOM 848 C C . ALA A 1 112 ? 3.171 8.713 2.995 1.00 95.12 112 ALA A C 1
ATOM 850 O O . ALA A 1 112 ? 2.720 9.379 2.067 1.00 95.12 112 ALA A O 1
ATOM 851 N N . ARG A 1 113 ? 4.118 9.191 3.813 1.00 94.06 113 ARG A N 1
ATOM 852 C CA . ARG A 1 113 ? 4.745 10.512 3.684 1.00 94.06 113 ARG A CA 1
ATOM 853 C C . ARG A 1 113 ? 5.500 10.669 2.363 1.00 94.06 113 ARG A C 1
ATOM 855 O O . ARG A 1 113 ? 5.351 11.696 1.711 1.00 94.06 113 ARG A O 1
ATOM 862 N N . CYS A 1 114 ? 6.267 9.665 1.927 1.00 94.94 114 CYS A N 1
ATOM 863 C CA . CYS A 1 114 ? 6.934 9.701 0.614 1.00 94.94 114 CYS A CA 1
ATOM 864 C C . CYS A 1 114 ? 5.926 9.824 -0.537 1.00 94.94 114 CYS A C 1
ATOM 866 O O . CYS A 1 114 ? 6.104 10.630 -1.451 1.00 94.94 114 CYS A O 1
ATOM 868 N N . ILE A 1 115 ? 4.842 9.048 -0.471 1.00 96.75 115 ILE A N 1
ATOM 869 C CA . ILE A 1 115 ? 3.763 9.085 -1.462 1.00 96.75 115 ILE A CA 1
ATOM 870 C C . ILE A 1 115 ? 3.080 10.454 -1.442 1.00 96.75 115 ILE A C 1
ATOM 872 O O . ILE A 1 115 ? 2.915 11.064 -2.491 1.00 96.75 115 ILE A O 1
ATOM 876 N N . GLN A 1 116 ? 2.749 10.984 -0.264 1.00 96.06 116 GLN A N 1
ATOM 877 C CA . GLN A 1 116 ? 2.091 12.282 -0.105 1.00 96.06 116 GLN A CA 1
ATOM 878 C C . GLN A 1 116 ? 2.855 13.425 -0.779 1.00 96.06 116 GLN A C 1
ATOM 880 O O . GLN A 1 116 ? 2.235 14.284 -1.403 1.00 96.06 116 GLN A O 1
ATOM 885 N N . ARG A 1 117 ? 4.191 13.419 -0.700 1.00 93.31 117 ARG A N 1
ATOM 886 C CA . ARG A 1 117 ? 5.035 14.447 -1.329 1.00 93.31 117 ARG A CA 1
ATOM 887 C C . ARG A 1 117 ? 4.960 14.454 -2.857 1.00 93.31 117 ARG A C 1
ATOM 889 O O . ARG A 1 117 ? 5.313 15.462 -3.463 1.00 93.31 117 ARG A O 1
ATOM 896 N N . THR A 1 118 ? 4.564 13.342 -3.475 1.00 93.12 118 THR A N 1
ATOM 897 C CA . THR A 1 118 ? 4.828 13.074 -4.899 1.00 93.12 118 THR A CA 1
ATOM 898 C C . THR A 1 118 ? 3.603 12.658 -5.706 1.00 93.12 118 THR A C 1
ATOM 900 O O . THR A 1 118 ? 3.587 12.825 -6.924 1.00 93.12 118 THR A O 1
ATOM 903 N N . ILE A 1 119 ? 2.562 12.145 -5.051 1.00 93.25 119 ILE A N 1
ATOM 904 C CA . ILE A 1 119 ? 1.357 11.642 -5.705 1.00 93.25 119 ILE A CA 1
ATOM 905 C C . ILE A 1 119 ? 0.580 12.765 -6.397 1.00 93.25 119 ILE A C 1
ATOM 907 O O . ILE A 1 119 ? 0.377 13.856 -5.855 1.00 93.25 119 ILE A O 1
ATOM 911 N N . ALA A 1 120 ? 0.085 12.483 -7.602 1.00 87.25 120 ALA A N 1
ATOM 912 C CA . ALA A 1 120 ? -0.876 13.355 -8.259 1.00 87.25 120 ALA A CA 1
ATOM 913 C C . ALA A 1 120 ? -2.165 13.428 -7.424 1.00 87.25 120 ALA A C 1
ATOM 915 O O . ALA A 1 120 ? -2.730 12.402 -7.050 1.00 87.25 120 ALA A O 1
ATOM 916 N N . LYS A 1 121 ? -2.676 14.641 -7.175 1.00 83.88 121 LYS A N 1
ATOM 917 C CA . LYS A 1 121 ? -3.828 14.885 -6.279 1.00 83.88 121 LYS A CA 1
ATOM 918 C C . LYS A 1 121 ? -5.113 14.121 -6.641 1.00 83.88 121 LYS A C 1
ATOM 920 O O . LYS A 1 121 ? -6.016 14.046 -5.813 1.00 83.88 121 LYS A O 1
ATOM 925 N N . SER A 1 122 ? -5.221 13.622 -7.870 1.00 88.38 122 SER A N 1
ATOM 926 C CA . SER A 1 122 ? -6.378 12.892 -8.395 1.00 88.38 122 SER A CA 1
ATOM 927 C C . SER A 1 122 ? -6.322 11.380 -8.180 1.00 88.38 122 SER A C 1
ATOM 929 O O . SER A 1 122 ? -7.356 10.738 -8.332 1.00 88.38 122 SER A O 1
ATOM 931 N N . ILE A 1 123 ? -5.162 10.801 -7.851 1.00 95.31 123 ILE A N 1
ATOM 932 C CA . ILE A 1 123 ? -5.028 9.350 -7.676 1.00 95.31 123 ILE A CA 1
ATOM 933 C C . ILE A 1 123 ? -5.317 9.012 -6.209 1.00 95.31 123 ILE A C 1
ATOM 935 O O . ILE A 1 123 ? -4.553 9.437 -5.336 1.00 95.31 123 ILE A O 1
ATOM 939 N N . PRO A 1 124 ? -6.394 8.266 -5.904 1.00 96.00 124 PRO A N 1
ATOM 940 C CA . PRO A 1 124 ? -6.642 7.818 -4.547 1.00 96.00 124 PRO A CA 1
ATOM 941 C C . PRO A 1 124 ? -5.617 6.769 -4.124 1.00 96.00 124 PRO A C 1
ATOM 943 O O . PRO A 1 124 ? -5.103 6.017 -4.957 1.00 96.00 124 PRO A O 1
ATOM 946 N N . ILE A 1 125 ? -5.351 6.695 -2.819 1.00 97.25 125 ILE A N 1
ATOM 947 C CA . ILE A 1 125 ? -4.419 5.724 -2.248 1.00 97.25 125 ILE A CA 1
ATOM 948 C C . ILE A 1 125 ? -5.078 4.818 -1.199 1.00 97.25 125 ILE A C 1
ATOM 950 O O . ILE A 1 125 ? -6.027 5.209 -0.515 1.00 97.25 125 ILE A O 1
ATOM 954 N N . LEU A 1 126 ? -4.543 3.606 -1.057 1.00 97.50 126 LEU A N 1
ATOM 955 C CA . LEU A 1 126 ? -4.851 2.662 0.019 1.00 97.50 126 LEU A CA 1
ATOM 956 C C . LEU A 1 126 ? -3.548 2.101 0.592 1.00 97.50 126 LEU A C 1
ATOM 958 O O . LEU A 1 126 ? -2.739 1.524 -0.136 1.00 97.50 126 LEU A O 1
ATOM 962 N N . GLY A 1 127 ? -3.369 2.234 1.902 1.00 97.00 127 GLY A N 1
ATOM 963 C CA . GLY A 1 127 ? -2.255 1.642 2.630 1.00 97.00 127 GLY A CA 1
ATOM 964 C C . GLY A 1 127 ? -2.566 0.224 3.110 1.00 97.00 127 GLY A C 1
ATOM 965 O O . GLY A 1 127 ? -3.556 -0.017 3.800 1.00 97.00 127 GLY A O 1
ATOM 966 N N . VAL A 1 128 ? -1.675 -0.711 2.803 1.00 97.06 128 VAL A N 1
ATOM 967 C CA . VAL A 1 128 ? -1.594 -2.048 3.394 1.00 97.06 128 VAL A CA 1
ATOM 968 C C . VAL A 1 128 ? -0.592 -1.974 4.554 1.00 97.06 128 VAL A C 1
ATOM 970 O O . VAL A 1 128 ? 0.588 -1.682 4.320 1.00 97.06 128 VAL A O 1
ATOM 973 N N . PRO A 1 129 ? -1.023 -2.202 5.807 1.00 93.44 129 PRO A N 1
ATOM 974 C CA . PRO A 1 129 ? -0.153 -2.014 6.963 1.00 93.44 129 PRO A CA 1
ATOM 975 C C . PRO A 1 129 ? 0.927 -3.104 7.030 1.00 93.44 129 PRO A C 1
ATOM 977 O O . PRO A 1 129 ? 0.621 -4.295 7.034 1.00 93.44 129 PRO A O 1
ATOM 980 N N . ALA A 1 130 ? 2.194 -2.692 7.136 1.00 86.06 130 ALA A N 1
ATOM 981 C CA . ALA A 1 130 ? 3.354 -3.585 7.275 1.00 86.06 130 ALA A CA 1
ATOM 982 C C . ALA A 1 130 ? 4.070 -3.473 8.641 1.00 86.06 130 ALA A C 1
ATOM 984 O O . ALA A 1 130 ? 5.203 -3.931 8.797 1.00 86.06 130 ALA A O 1
ATOM 985 N N . GLY A 1 131 ? 3.445 -2.829 9.633 1.00 73.25 131 GLY A N 1
ATOM 986 C CA . GLY A 1 131 ? 4.053 -2.547 10.935 1.00 73.25 131 GLY A CA 1
ATOM 987 C C . GLY A 1 131 ? 3.036 -2.343 12.059 1.00 73.25 131 GLY A C 1
ATOM 988 O O . GLY A 1 131 ? 1.830 -2.423 11.851 1.00 73.25 131 GLY A O 1
ATOM 989 N N . LEU A 1 132 ? 3.541 -2.086 13.269 1.00 65.12 132 LEU A N 1
ATOM 990 C CA . LEU A 1 132 ? 2.739 -2.084 14.501 1.00 65.12 132 LEU A CA 1
ATOM 991 C C . LEU A 1 132 ? 1.884 -0.830 14.722 1.00 65.12 132 LEU A C 1
ATOM 993 O O . LEU A 1 132 ? 0.883 -0.905 15.432 1.00 65.12 132 LEU A O 1
ATOM 997 N N . LYS A 1 133 ? 2.312 0.331 14.215 1.00 73.31 133 LYS A N 1
ATOM 998 C CA . LYS A 1 133 ? 1.691 1.626 14.530 1.00 73.31 133 LYS A CA 1
ATOM 999 C C . LYS A 1 133 ? 1.612 2.480 13.279 1.00 73.31 133 LYS A C 1
ATOM 1001 O O . LYS A 1 133 ? 2.628 3.016 12.856 1.00 73.31 133 LYS A O 1
ATOM 1006 N N . MET A 1 134 ? 0.414 2.525 12.709 1.00 82.44 134 MET A N 1
ATOM 1007 C CA . MET A 1 134 ? 0.060 3.400 11.603 1.00 82.44 134 MET A CA 1
ATOM 1008 C C . MET A 1 134 ? -0.865 4.490 12.130 1.00 82.44 134 MET A C 1
ATOM 1010 O O . MET A 1 134 ? -1.858 4.175 12.788 1.00 82.44 134 MET A O 1
ATOM 1014 N N . TYR A 1 135 ? -0.523 5.745 11.872 1.00 86.06 135 TYR A N 1
ATOM 1015 C CA . TYR A 1 135 ? -1.281 6.916 12.300 1.00 86.06 135 TYR A CA 1
ATOM 1016 C C . TYR A 1 135 ? -2.068 7.537 11.149 1.00 86.06 135 TYR A C 1
ATOM 1018 O O . TYR A 1 135 ? -3.129 8.112 11.380 1.00 86.06 135 TYR A O 1
ATOM 1026 N N . SER A 1 136 ? -1.573 7.425 9.913 1.00 90.56 136 SER A N 1
ATOM 1027 C CA . SER A 1 136 ? -2.250 7.997 8.749 1.00 90.56 136 SER A CA 1
ATOM 1028 C C . SER A 1 136 ? -3.616 7.350 8.511 1.00 90.56 136 SER A C 1
ATOM 1030 O O . SER A 1 136 ? -3.779 6.135 8.634 1.00 90.56 136 SER A O 1
ATOM 1032 N N . GLY A 1 137 ? -4.593 8.143 8.065 1.00 88.25 137 GLY A N 1
ATOM 1033 C CA . GLY A 1 137 ? -5.968 7.671 7.845 1.00 88.25 137 GLY A CA 1
ATOM 1034 C C . GLY A 1 137 ? -6.146 6.708 6.662 1.00 88.25 137 GLY A C 1
ATOM 1035 O O . GLY A 1 137 ? -7.231 6.167 6.475 1.00 88.25 137 GLY A O 1
ATOM 1036 N N . VAL A 1 138 ? -5.096 6.496 5.863 1.00 93.62 138 VAL A N 1
ATOM 1037 C CA . VAL A 1 138 ? -5.137 5.774 4.578 1.00 93.62 138 VAL A CA 1
ATOM 1038 C C . VAL A 1 138 ? -5.009 4.256 4.693 1.00 93.62 138 VAL A C 1
ATOM 1040 O O . VAL A 1 138 ? -5.112 3.563 3.681 1.00 93.62 138 VAL A O 1
ATOM 1043 N N . TYR A 1 139 ? -4.739 3.728 5.887 1.00 93.94 139 TYR A N 1
ATOM 1044 C CA . TYR A 1 139 ? -4.459 2.306 6.077 1.00 93.94 139 TYR A CA 1
ATOM 1045 C C . TYR A 1 139 ? -5.705 1.468 6.320 1.00 93.94 139 TYR A C 1
ATOM 1047 O O . TYR A 1 139 ? -6.546 1.800 7.152 1.00 93.94 139 TYR A O 1
ATOM 1055 N N . ALA A 1 140 ? -5.745 0.302 5.675 1.00 93.12 140 ALA A N 1
ATOM 1056 C CA . ALA A 1 140 ? -6.600 -0.800 6.091 1.00 93.12 140 ALA A C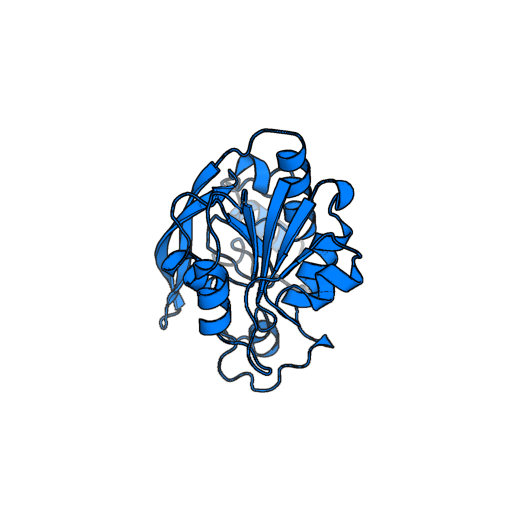A 1
ATOM 1057 C C . ALA A 1 140 ? -6.229 -1.326 7.476 1.00 93.12 140 ALA A C 1
ATOM 1059 O O . ALA A 1 140 ? -5.092 -1.216 7.929 1.00 93.12 140 ALA A O 1
ATOM 1060 N N . ILE A 1 141 ? -7.202 -1.970 8.124 1.00 88.56 141 ILE A N 1
ATOM 1061 C CA . ILE A 1 141 ? -7.017 -2.599 9.440 1.00 88.56 141 ILE A CA 1
ATOM 1062 C C . ILE A 1 141 ? -6.000 -3.748 9.367 1.00 88.56 141 ILE A C 1
ATOM 1064 O O . ILE A 1 141 ? -5.284 -4.006 10.332 1.00 88.56 141 ILE A O 1
ATOM 1068 N N . SER A 1 142 ? -5.961 -4.455 8.237 1.00 91.56 142 SER A N 1
ATOM 1069 C CA . SER A 1 142 ? -5.036 -5.555 7.963 1.00 91.56 142 SER A CA 1
ATOM 1070 C C . SER A 1 142 ? -4.835 -5.725 6.451 1.00 91.56 142 SER A C 1
ATOM 1072 O O . SER A 1 142 ? -5.629 -5.182 5.670 1.00 91.56 142 SER A O 1
ATOM 1074 N N . PRO A 1 143 ? -3.821 -6.489 6.008 1.00 95.00 143 PRO A N 1
ATOM 1075 C CA . PRO A 1 143 ? -3.636 -6.788 4.590 1.00 95.00 143 PRO A CA 1
ATOM 1076 C C . PRO A 1 143 ? -4.828 -7.493 3.931 1.00 95.00 143 PRO A C 1
ATOM 1078 O O . PRO A 1 143 ? -5.214 -7.138 2.821 1.00 95.00 143 PRO A O 1
ATOM 1081 N N . GLU A 1 144 ? -5.491 -8.411 4.632 1.00 94.06 144 GLU A N 1
ATOM 1082 C CA . GLU A 1 144 ? -6.704 -9.076 4.143 1.00 94.06 144 GLU A CA 1
ATOM 1083 C C . GLU A 1 144 ? -7.854 -8.077 3.980 1.00 94.06 144 GLU A C 1
ATOM 1085 O O . GLU A 1 144 ? -8.597 -8.121 3.001 1.00 94.06 144 GLU A O 1
ATOM 1090 N N . LYS A 1 145 ? -7.998 -7.134 4.921 1.00 92.75 145 LYS A N 1
ATOM 1091 C CA . LYS A 1 145 ? -9.014 -6.077 4.827 1.00 92.75 145 LYS A CA 1
ATOM 1092 C C . LYS A 1 145 ? -8.722 -5.086 3.707 1.00 92.75 145 LYS A C 1
ATOM 1094 O O . LYS A 1 145 ? -9.666 -4.625 3.070 1.00 92.75 145 LYS A O 1
ATOM 1099 N N . ALA A 1 146 ? -7.452 -4.818 3.407 1.00 94.94 146 ALA A N 1
ATOM 1100 C CA . ALA A 1 146 ? -7.089 -4.058 2.217 1.00 94.94 146 ALA A CA 1
ATOM 1101 C C . ALA A 1 146 ? -7.530 -4.786 0.938 1.00 94.94 146 ALA A C 1
ATOM 1103 O O . ALA A 1 146 ? -8.099 -4.158 0.050 1.00 94.94 146 ALA A O 1
ATOM 1104 N N . ALA A 1 147 ? -7.338 -6.108 0.860 1.00 95.19 147 ALA A N 1
ATOM 1105 C CA . ALA A 1 147 ? -7.776 -6.899 -0.290 1.00 95.19 147 ALA A CA 1
ATOM 1106 C C . ALA A 1 147 ? -9.302 -6.885 -0.448 1.00 95.19 147 ALA A C 1
ATOM 1108 O O . ALA A 1 147 ? -9.803 -6.682 -1.551 1.00 95.19 147 ALA A O 1
ATOM 1109 N N . VAL A 1 148 ? -10.050 -7.000 0.657 1.00 92.88 148 VAL A N 1
ATOM 1110 C CA . VAL A 1 148 ? -11.514 -6.838 0.651 1.00 92.88 148 VAL A CA 1
ATOM 1111 C C . VAL A 1 148 ? -11.914 -5.459 0.124 1.00 92.88 148 VAL A C 1
ATOM 1113 O O . VAL A 1 148 ? -12.776 -5.381 -0.747 1.00 92.88 148 VAL A O 1
ATOM 1116 N N . ALA A 1 149 ? -11.274 -4.383 0.593 1.00 93.00 149 ALA A N 1
ATOM 1117 C CA . ALA A 1 149 ? -11.565 -3.029 0.124 1.00 93.00 149 ALA A CA 1
ATOM 1118 C C . ALA A 1 149 ? -11.328 -2.883 -1.389 1.00 93.00 149 ALA A C 1
ATOM 1120 O O . ALA A 1 149 ? -12.171 -2.318 -2.088 1.00 93.00 149 ALA A O 1
ATOM 1121 N N . VAL A 1 150 ? -10.229 -3.443 -1.909 1.00 94.50 150 VAL A N 1
ATOM 1122 C CA . VAL A 1 150 ? -9.938 -3.444 -3.351 1.00 94.50 150 VAL A CA 1
ATOM 1123 C C . VAL A 1 150 ? -10.961 -4.286 -4.126 1.00 94.50 150 VAL A C 1
ATOM 1125 O O . VAL A 1 150 ? -11.503 -3.814 -5.121 1.00 94.50 150 VAL A O 1
ATOM 1128 N N . ASN A 1 151 ? -11.306 -5.486 -3.654 1.00 92.69 151 ASN A N 1
ATOM 1129 C CA . ASN A 1 151 ? -12.314 -6.349 -4.287 1.00 92.69 151 ASN A CA 1
ATOM 1130 C C . ASN A 1 151 ? -13.696 -5.679 -4.364 1.00 92.69 151 ASN A C 1
ATOM 1132 O O . ASN A 1 151 ? -14.402 -5.821 -5.368 1.00 92.69 151 ASN A O 1
ATOM 1136 N N . THR A 1 152 ? -14.069 -4.912 -3.336 1.00 90.31 152 THR A N 1
ATOM 1137 C CA . THR A 1 152 ? -15.305 -4.122 -3.329 1.00 90.31 152 THR A CA 1
ATOM 1138 C C . THR A 1 152 ? -15.286 -3.069 -4.434 1.00 90.31 152 THR A C 1
ATOM 1140 O O . THR A 1 152 ? -16.210 -3.039 -5.245 1.00 90.31 152 THR A O 1
ATOM 1143 N N . VAL A 1 153 ? -14.217 -2.269 -4.545 1.00 90.56 153 VAL A N 1
ATOM 1144 C CA . VAL A 1 153 ? -14.137 -1.204 -5.566 1.00 90.56 153 VAL A CA 1
ATOM 1145 C C . VAL A 1 153 ? -13.887 -1.715 -6.987 1.00 90.56 153 VAL A C 1
ATOM 1147 O O . VAL A 1 153 ? -14.083 -0.981 -7.944 1.00 90.56 153 VAL A O 1
ATOM 1150 N N . ILE A 1 154 ? -13.508 -2.980 -7.174 1.00 87.06 154 ILE A N 1
ATOM 1151 C CA . ILE A 1 154 ? -13.536 -3.614 -8.505 1.00 87.06 154 ILE A CA 1
ATOM 1152 C C . ILE A 1 154 ? -14.978 -3.787 -9.000 1.00 87.06 154 ILE A C 1
ATOM 1154 O O . ILE A 1 154 ? -15.226 -3.807 -10.207 1.00 87.06 154 ILE A O 1
ATOM 1158 N N . SER A 1 155 ? -15.921 -3.948 -8.071 1.00 80.12 155 SER A N 1
ATOM 1159 C CA . SER A 1 155 ? -17.329 -4.239 -8.356 1.00 80.12 155 SER A CA 1
ATOM 1160 C C . SER A 1 155 ? -18.248 -3.026 -8.166 1.00 80.12 155 SER A C 1
ATOM 1162 O O . SER A 1 155 ? -19.452 -3.143 -8.393 1.00 80.12 155 SER A O 1
ATOM 1164 N N . SER A 1 156 ? -17.708 -1.875 -7.756 1.00 83.81 156 SER A N 1
ATOM 1165 C CA . SER A 1 156 ? -18.445 -0.638 -7.473 1.00 83.81 156 SER A CA 1
ATOM 1166 C C . SER A 1 156 ? -17.630 0.602 -7.844 1.00 83.81 156 SER A C 1
ATOM 1168 O O . SER A 1 156 ? -16.456 0.504 -8.176 1.00 83.81 156 SER A O 1
ATOM 1170 N N . ASP A 1 157 ? -18.219 1.790 -7.719 1.00 85.38 157 ASP A N 1
ATOM 1171 C CA . ASP A 1 157 ? -17.461 3.035 -7.849 1.00 85.38 157 ASP A CA 1
ATOM 1172 C C . ASP A 1 157 ? -16.481 3.225 -6.678 1.00 85.38 157 ASP A C 1
ATOM 1174 O O . ASP A 1 157 ? -16.756 2.840 -5.533 1.00 85.38 157 ASP A O 1
ATOM 1178 N N . ILE A 1 158 ? -15.336 3.850 -6.963 1.00 87.56 158 ILE A N 1
ATOM 1179 C CA . ILE A 1 158 ? -14.353 4.234 -5.950 1.00 87.56 158 ILE A CA 1
ATOM 1180 C C . ILE A 1 158 ? -14.895 5.442 -5.183 1.00 87.56 158 ILE A C 1
ATOM 1182 O O . ILE A 1 158 ? -14.999 6.544 -5.721 1.00 87.56 158 ILE A O 1
ATOM 1186 N N . VAL A 1 159 ? -15.196 5.255 -3.898 1.00 90.38 159 VAL A N 1
ATOM 1187 C CA . VAL A 1 159 ? -15.568 6.357 -3.004 1.00 90.38 159 VAL A CA 1
ATOM 1188 C C . VAL A 1 159 ? -14.327 6.830 -2.262 1.00 90.38 159 VAL A C 1
ATOM 1190 O O . VAL A 1 159 ? -13.716 6.068 -1.511 1.00 90.38 159 VAL A O 1
ATOM 1193 N N . THR A 1 160 ? -13.971 8.096 -2.448 1.00 92.94 160 THR A N 1
ATOM 1194 C CA . THR A 1 160 ? -12.746 8.689 -1.902 1.00 92.94 160 THR A CA 1
ATOM 1195 C C . THR A 1 160 ? -13.038 9.791 -0.892 1.00 92.94 160 THR A C 1
ATOM 1197 O O . THR A 1 160 ? -14.052 10.478 -0.998 1.00 92.94 160 THR A O 1
ATOM 1200 N N . THR A 1 161 ? -12.118 10.026 0.039 1.00 93.31 161 THR A N 1
ATOM 1201 C CA . THR A 1 161 ? -12.148 11.179 0.950 1.00 93.31 161 THR A CA 1
ATOM 1202 C C . THR A 1 161 ? -10.746 11.748 1.135 1.00 93.31 161 THR A C 1
ATOM 1204 O O . THR A 1 161 ? -9.758 11.049 0.916 1.00 93.31 161 THR A O 1
ATOM 1207 N N . GLN A 1 162 ? -10.648 13.014 1.540 1.00 94.50 162 GLN A N 1
ATOM 1208 C CA . GLN A 1 162 ? -9.376 13.564 2.007 1.00 94.50 162 GLN A CA 1
ATOM 1209 C C . GLN A 1 162 ? -8.997 12.887 3.326 1.00 94.50 162 GLN A C 1
ATOM 1211 O O . GLN A 1 162 ? -9.841 12.750 4.215 1.00 94.50 162 GLN A O 1
ATOM 1216 N N . MET A 1 163 ? -7.749 12.444 3.423 1.00 93.00 163 MET A N 1
ATOM 1217 C CA . MET A 1 163 ? -7.198 11.759 4.587 1.00 93.00 163 MET A CA 1
ATOM 1218 C C . MET A 1 163 ? -5.874 12.388 4.986 1.00 93.00 163 MET A C 1
ATOM 1220 O O . MET A 1 163 ? -5.041 12.688 4.129 1.00 93.00 163 MET A O 1
ATOM 1224 N N . ASP A 1 164 ? -5.689 12.558 6.291 1.00 93.19 164 ASP A N 1
ATOM 1225 C CA . ASP A 1 164 ? -4.442 13.054 6.852 1.00 93.19 164 ASP A CA 1
ATOM 1226 C C . ASP A 1 164 ? -3.348 11.988 6.781 1.00 93.19 164 ASP A C 1
ATOM 1228 O O . ASP A 1 164 ? -3.561 10.806 7.084 1.00 93.19 164 ASP A O 1
ATOM 1232 N N . ILE A 1 165 ? -2.156 12.442 6.412 1.00 95.50 165 ILE A N 1
ATOM 1233 C CA . ILE A 1 165 ? -0.916 11.689 6.514 1.00 95.50 165 ILE A CA 1
ATOM 1234 C C . ILE A 1 165 ? -0.224 12.131 7.792 1.00 95.50 165 ILE A C 1
ATOM 1236 O O . ILE A 1 165 ? 0.273 13.253 7.902 1.00 95.50 165 ILE A O 1
ATOM 1240 N N . LEU A 1 166 ? -0.239 11.233 8.768 1.00 91.94 166 LEU A N 1
ATOM 1241 C CA . LEU A 1 166 ? 0.300 11.448 10.098 1.00 91.94 166 LEU A CA 1
ATOM 1242 C C . LEU A 1 166 ? 1.518 10.549 10.276 1.00 91.94 166 LEU A C 1
ATOM 1244 O O . LEU A 1 166 ? 1.481 9.378 9.915 1.00 91.94 166 LEU A O 1
ATOM 1248 N N . ASP A 1 167 ? 2.583 11.077 10.857 1.00 89.06 167 ASP A N 1
ATOM 1249 C CA . ASP A 1 167 ? 3.756 10.289 11.232 1.00 89.06 167 ASP A CA 1
ATOM 1250 C C . ASP A 1 167 ? 4.363 10.881 12.507 1.00 89.06 167 ASP A C 1
ATOM 1252 O O . ASP A 1 167 ? 4.068 12.017 12.883 1.00 89.06 167 ASP A O 1
ATOM 1256 N N . LEU A 1 168 ? 5.202 10.110 13.189 1.00 85.12 168 LEU A N 1
ATOM 1257 C CA . LEU A 1 168 ? 5.981 10.631 14.302 1.00 85.12 168 LEU A CA 1
ATOM 1258 C C . LEU A 1 168 ? 7.090 11.547 13.767 1.00 85.12 168 LEU A C 1
ATOM 1260 O O . LEU A 1 168 ? 7.683 11.269 12.723 1.00 85.12 168 LEU A O 1
ATOM 1264 N N . ASP A 1 169 ? 7.439 12.593 14.505 1.00 83.75 169 ASP A N 1
ATOM 1265 C CA . ASP A 1 169 ? 8.635 13.401 14.253 1.00 83.75 169 ASP A CA 1
ATOM 1266 C C . ASP A 1 169 ? 9.869 12.839 14.998 1.00 83.75 169 ASP A C 1
ATOM 1268 O O . ASP A 1 169 ? 9.855 11.711 15.511 1.00 83.75 169 ASP A O 1
ATOM 1272 N N . GLU A 1 170 ? 10.968 13.594 15.013 1.00 81.19 170 GLU A N 1
ATOM 1273 C CA . GLU A 1 170 ? 12.213 13.270 15.734 1.00 81.19 170 GLU A CA 1
ATOM 1274 C C . GLU A 1 170 ? 11.991 13.190 17.262 1.00 81.19 170 GLU A C 1
ATOM 1276 O O . GLU A 1 170 ? 12.656 12.422 17.960 1.00 81.19 170 GLU A O 1
ATOM 1281 N N . ASN A 1 171 ? 11.020 13.950 17.783 1.00 83.00 171 ASN A N 1
ATOM 1282 C CA . ASN A 1 171 ? 10.680 14.047 19.204 1.00 83.00 171 ASN A CA 1
ATOM 1283 C C . ASN A 1 171 ? 9.633 13.011 19.646 1.00 83.00 171 ASN A C 1
ATOM 1285 O O . ASN A 1 171 ? 9.263 12.975 20.820 1.00 83.00 171 ASN A O 1
ATOM 1289 N N . ARG A 1 172 ? 9.197 12.124 18.738 1.00 80.25 172 ARG A N 1
ATOM 1290 C CA . ARG A 1 172 ? 8.130 11.127 18.950 1.00 80.25 172 ARG A CA 1
ATOM 1291 C C . ARG A 1 172 ? 6.750 11.753 19.182 1.00 80.25 172 ARG A C 1
ATOM 1293 O O . ARG A 1 172 ? 5.905 11.141 19.840 1.00 80.25 172 ARG A O 1
ATOM 1300 N N . GLU A 1 173 ? 6.504 12.920 18.603 1.00 84.38 173 GLU A N 1
ATOM 1301 C CA . GLU A 1 173 ? 5.189 13.556 18.557 1.00 84.38 173 GLU A CA 1
ATOM 1302 C C . GLU A 1 173 ? 4.491 13.239 17.232 1.00 84.38 173 GLU A C 1
ATOM 1304 O O . GLU A 1 173 ? 5.137 13.139 16.192 1.00 84.38 173 GLU A O 1
ATOM 1309 N N . ILE A 1 174 ? 3.168 13.049 17.260 1.00 89.06 174 ILE A N 1
ATOM 1310 C CA . ILE A 1 174 ? 2.381 12.804 16.043 1.00 89.06 174 ILE A CA 1
ATOM 1311 C C . ILE A 1 174 ? 2.191 14.139 15.322 1.00 89.06 174 ILE A C 1
ATOM 1313 O O . ILE A 1 174 ? 1.569 15.053 15.863 1.00 89.06 174 ILE A O 1
ATOM 1317 N N . VAL A 1 175 ? 2.687 14.228 14.091 1.00 91.31 175 VAL A N 1
ATOM 1318 C CA . VAL A 1 175 ? 2.633 15.430 13.254 1.00 91.31 175 VAL A CA 1
ATOM 1319 C C . VAL A 1 175 ? 1.860 15.140 11.969 1.00 91.31 175 VAL A C 1
ATOM 1321 O O . VAL A 1 175 ? 1.987 14.068 11.377 1.00 91.31 175 VAL A O 1
ATOM 1324 N N . ASN A 1 176 ? 1.057 16.110 11.525 1.00 94.25 176 ASN A N 1
ATOM 1325 C CA . ASN A 1 176 ? 0.384 16.070 10.229 1.00 94.25 176 ASN A CA 1
ATOM 1326 C C . ASN A 1 176 ? 1.325 16.596 9.133 1.00 94.25 176 ASN A C 1
ATOM 1328 O O . ASN A 1 176 ? 1.748 17.751 9.172 1.00 94.25 176 ASN A O 1
ATOM 1332 N N . TYR A 1 177 ? 1.645 15.741 8.162 1.00 93.62 177 TYR A N 1
ATOM 1333 C CA . TYR A 1 177 ? 2.529 16.046 7.033 1.00 93.62 177 TYR A CA 1
ATOM 1334 C C . TYR A 1 177 ? 1.776 16.488 5.772 1.00 93.62 177 TYR A C 1
ATOM 1336 O O . TYR A 1 177 ? 2.399 16.906 4.797 1.00 93.62 177 TYR A O 1
ATOM 1344 N N . GLY A 1 178 ? 0.446 16.425 5.780 1.00 94.06 178 GLY A N 1
ATOM 1345 C CA . GLY A 1 178 ? -0.413 16.851 4.686 1.00 94.06 178 GLY A CA 1
ATOM 1346 C C . GLY A 1 178 ? -1.610 15.929 4.498 1.00 94.06 178 GLY A C 1
ATOM 1347 O O . GLY A 1 178 ? -1.850 15.004 5.269 1.00 94.06 178 GLY A O 1
ATOM 1348 N N . THR A 1 179 ? -2.351 16.174 3.423 1.00 95.00 179 THR A N 1
ATOM 1349 C CA . THR A 1 179 ? -3.529 15.390 3.050 1.00 95.00 179 THR A CA 1
ATOM 1350 C C . THR A 1 179 ? -3.353 14.737 1.689 1.00 95.00 179 THR A C 1
ATOM 1352 O O . THR A 1 179 ? -2.643 15.247 0.817 1.00 95.00 179 THR A O 1
ATOM 1355 N N . VAL A 1 180 ? -4.010 13.594 1.514 1.00 96.06 180 VAL A N 1
ATOM 1356 C CA . VAL A 1 180 ? -4.102 12.866 0.246 1.00 96.06 180 VAL A CA 1
ATOM 1357 C C . VAL A 1 180 ? -5.534 12.417 -0.002 1.00 96.06 180 VAL A C 1
ATOM 1359 O O . VAL A 1 180 ? -6.344 12.312 0.922 1.00 96.06 180 VAL A O 1
ATOM 1362 N N . LEU A 1 181 ? -5.836 12.095 -1.257 1.00 96.00 181 LEU A N 1
ATOM 1363 C CA . LEU A 1 181 ? -7.055 11.378 -1.587 1.00 96.00 181 LEU A CA 1
ATOM 1364 C C . LEU A 1 181 ? -6.878 9.908 -1.179 1.00 96.00 181 LEU A C 1
ATOM 1366 O O . LEU A 1 181 ? -5.994 9.228 -1.690 1.00 96.00 181 LEU A O 1
ATOM 1370 N N . GLY A 1 182 ? -7.688 9.418 -0.247 1.00 94.00 182 GLY A N 1
ATOM 1371 C CA . GLY A 1 182 ? -7.687 8.019 0.186 1.00 94.00 182 GLY A CA 1
ATOM 1372 C C . GLY A 1 182 ? -9.012 7.326 -0.120 1.00 94.00 182 GLY A C 1
ATOM 1373 O O . GLY A 1 182 ? -10.034 7.992 -0.322 1.00 94.00 182 GLY A O 1
ATOM 1374 N N . LEU A 1 183 ? -9.018 5.989 -0.142 1.00 92.38 183 LEU A N 1
ATOM 1375 C CA . LEU A 1 183 ? -10.277 5.231 -0.135 1.00 92.38 183 LEU A CA 1
ATOM 1376 C C . LEU A 1 183 ? -11.087 5.572 1.118 1.00 92.38 183 LEU A C 1
ATOM 1378 O O . LEU A 1 183 ? -10.538 5.664 2.208 1.00 92.38 183 LEU A O 1
ATOM 1382 N N . SER A 1 184 ? -12.400 5.758 0.978 1.00 86.38 184 SER A N 1
ATOM 1383 C CA . SER A 1 184 ? -13.276 6.114 2.098 1.00 86.38 184 SER A CA 1
ATOM 1384 C C . SER A 1 184 ? -13.113 5.152 3.273 1.00 86.38 184 SER A C 1
ATOM 1386 O O . SER A 1 184 ? -13.079 3.935 3.094 1.00 86.38 184 SER A O 1
ATOM 1388 N N . SER A 1 185 ? -13.093 5.695 4.493 1.00 71.00 185 SER A N 1
ATOM 1389 C CA . SER A 1 185 ? -12.977 4.912 5.727 1.00 71.00 185 SER A CA 1
ATOM 1390 C C . SER A 1 185 ? -14.053 3.831 5.837 1.00 71.00 185 SER A C 1
ATOM 1392 O O . SER A 1 185 ? -13.792 2.768 6.380 1.00 71.00 185 SER A O 1
ATOM 1394 N N . THR A 1 186 ? -15.235 4.041 5.255 1.00 71.75 186 THR A N 1
ATOM 1395 C CA . THR A 1 186 ? -16.289 3.014 5.175 1.00 71.75 186 THR A CA 1
ATOM 1396 C C . THR A 1 186 ? -15.874 1.775 4.376 1.00 71.75 186 THR A C 1
ATOM 1398 O O . THR A 1 186 ? -16.261 0.670 4.742 1.00 71.75 186 THR A O 1
ATOM 1401 N N . MET A 1 187 ? -15.056 1.936 3.332 1.00 70.06 187 MET A N 1
ATOM 1402 C CA . MET A 1 187 ? -14.502 0.835 2.533 1.00 70.06 187 MET A CA 1
ATOM 1403 C C . MET A 1 187 ? -13.335 0.155 3.257 1.00 70.06 187 MET A C 1
ATOM 1405 O O . MET A 1 187 ? -13.198 -1.063 3.221 1.00 70.06 187 MET A O 1
ATOM 1409 N N . ILE A 1 188 ? -12.510 0.947 3.946 1.00 72.44 188 ILE A N 1
ATOM 1410 C CA . ILE A 1 188 ? -11.306 0.493 4.654 1.00 72.44 188 ILE A CA 1
ATOM 1411 C C . ILE A 1 188 ? -11.648 -0.239 5.966 1.00 72.44 188 ILE A C 1
ATOM 1413 O O . ILE A 1 188 ? -11.023 -1.244 6.313 1.00 72.44 188 ILE A O 1
ATOM 1417 N N . LEU A 1 189 ? -12.648 0.262 6.698 1.00 64.06 189 LEU A N 1
ATOM 1418 C CA . LEU A 1 189 ? -13.040 -0.204 8.029 1.00 64.06 189 LEU A CA 1
ATOM 1419 C C . LEU A 1 189 ? -14.185 -1.222 8.016 1.00 64.06 189 LEU A C 1
ATOM 1421 O O . LEU A 1 189 ? -14.682 -1.581 9.087 1.00 64.06 189 LEU A O 1
ATOM 1425 N N . GLN A 1 190 ? -14.622 -1.696 6.841 1.00 52.03 190 GLN A N 1
ATOM 1426 C CA . GLN A 1 190 ? -15.690 -2.693 6.716 1.00 52.03 190 GLN A CA 1
ATOM 1427 C C . GLN A 1 190 ? -15.286 -4.013 7.422 1.00 52.03 190 GLN A C 1
ATOM 1429 O O . GLN A 1 190 ? -14.704 -4.950 6.864 1.00 52.03 190 GLN A O 1
ATOM 1434 N N . GLY A 1 191 ? -15.584 -4.069 8.723 1.00 45.75 191 GLY A N 1
ATOM 1435 C CA . GLY A 1 191 ? -15.426 -5.227 9.594 1.00 45.75 191 GLY A CA 1
ATOM 1436 C C . GLY A 1 191 ? -14.319 -5.177 10.655 1.00 45.75 191 GLY A C 1
ATOM 1437 O O . GLY A 1 191 ? -13.824 -6.248 10.995 1.00 45.75 191 GLY A O 1
ATOM 1438 N N . GLY A 1 192 ? -13.933 -4.021 11.212 1.00 44.69 192 GLY A N 1
ATOM 1439 C CA . GLY A 1 192 ? -13.123 -4.026 12.442 1.00 44.69 192 GLY A CA 1
ATOM 1440 C C . GLY A 1 192 ? -12.756 -2.651 13.001 1.00 44.69 192 GLY A C 1
ATOM 1441 O O . GLY A 1 192 ? -12.198 -1.823 12.303 1.00 44.69 192 GLY A O 1
ATOM 1442 N N . LYS A 1 193 ? -13.004 -2.449 14.297 1.00 37.97 193 LYS A N 1
ATOM 1443 C CA . LYS A 1 193 ? -12.657 -1.251 15.086 1.00 37.97 193 LYS A CA 1
ATOM 1444 C C . LYS A 1 193 ? -13.417 0.021 14.705 1.00 37.97 193 LYS A C 1
ATOM 1446 O O . LYS A 1 193 ? -12.867 1.003 14.225 1.00 37.97 193 LYS A O 1
ATOM 1451 N N . THR A 1 194 ? -14.693 0.031 15.064 1.00 37.56 194 THR A N 1
ATOM 1452 C CA . THR A 1 194 ? -15.288 1.237 15.638 1.00 37.56 194 THR A CA 1
ATOM 1453 C C . THR A 1 194 ? -14.527 1.583 16.922 1.00 37.56 194 THR A C 1
ATOM 1455 O O . THR A 1 194 ? -14.494 0.782 17.858 1.00 37.56 194 THR A O 1
ATOM 1458 N N . GLU A 1 195 ? -13.893 2.756 16.975 1.00 40.06 195 GLU A N 1
ATOM 1459 C CA . GLU A 1 195 ? -13.546 3.377 18.254 1.00 40.06 195 GLU A CA 1
ATOM 1460 C C . GLU A 1 195 ? -14.858 3.735 18.948 1.00 40.06 195 GLU A C 1
ATOM 1462 O O . GLU A 1 195 ? -15.530 4.710 18.615 1.00 40.06 195 GLU A O 1
ATOM 1467 N N . TYR A 1 196 ? -15.265 2.897 19.892 1.00 45.47 196 TYR A N 1
ATOM 1468 C CA . TYR A 1 196 ? -16.218 3.328 20.896 1.00 45.47 196 TYR A CA 1
ATOM 1469 C C . TYR A 1 196 ? -15.452 4.201 21.884 1.00 45.47 196 TYR A C 1
ATOM 1471 O O . TYR A 1 196 ? -14.379 3.812 22.346 1.00 45.47 196 TYR A O 1
ATOM 1479 N N . THR A 1 197 ? -16.005 5.352 22.258 1.00 42.56 197 THR A N 1
ATOM 1480 C CA . THR A 1 197 ? -15.628 5.999 23.516 1.00 42.56 197 THR A CA 1
ATOM 1481 C C . THR A 1 197 ? -15.957 5.004 24.627 1.00 42.56 197 THR A C 1
ATOM 1483 O O . THR A 1 197 ? -17.120 4.863 25.003 1.00 42.56 197 THR A O 1
ATOM 1486 N N . ILE A 1 198 ? -14.965 4.242 25.092 1.00 53.47 198 ILE A N 1
ATOM 1487 C CA . ILE A 1 198 ? -15.160 3.263 26.162 1.00 53.47 198 ILE A CA 1
ATOM 1488 C C . ILE A 1 198 ? -15.356 4.061 27.453 1.00 53.47 198 ILE A C 1
ATOM 1490 O O . ILE A 1 198 ? -14.397 4.473 28.099 1.00 53.47 198 ILE A O 1
ATOM 1494 N N . GLN A 1 199 ? -16.609 4.331 27.809 1.00 51.06 199 GLN A N 1
ATOM 1495 C CA . GLN A 1 199 ? -16.962 4.760 29.158 1.00 51.06 199 GLN A CA 1
ATOM 1496 C C . GLN A 1 199 ? -16.916 3.534 30.078 1.00 51.06 199 GLN A C 1
ATOM 1498 O O . GLN A 1 199 ? -17.408 2.470 29.707 1.00 51.06 199 GLN A O 1
ATOM 1503 N N . GLY A 1 200 ? -16.320 3.672 31.266 1.00 61.38 200 GLY A N 1
ATOM 1504 C CA . GLY A 1 200 ? -16.236 2.585 32.250 1.00 61.38 200 GLY A CA 1
ATOM 1505 C C . GLY A 1 200 ? -14.963 1.734 32.193 1.00 61.38 200 GLY A C 1
ATOM 1506 O O . GLY A 1 200 ? -14.984 0.605 32.676 1.00 61.38 200 GLY A O 1
ATOM 1507 N N . ILE A 1 201 ? -13.858 2.257 31.637 1.00 71.94 201 ILE A N 1
ATOM 1508 C CA . ILE A 1 201 ? -12.534 1.608 31.729 1.00 71.94 201 ILE A CA 1
ATOM 1509 C C . ILE A 1 201 ? -12.187 1.302 33.189 1.00 71.94 201 ILE A C 1
ATOM 1511 O O . ILE A 1 201 ? -11.750 0.193 33.472 1.00 71.94 201 ILE A O 1
ATOM 1515 N N . ASP A 1 202 ? -12.466 2.228 34.107 1.00 75.12 202 ASP A N 1
ATOM 1516 C CA . ASP A 1 202 ? -12.171 2.057 35.533 1.00 75.12 202 ASP A CA 1
ATOM 1517 C C . ASP A 1 202 ? -12.830 0.798 36.115 1.00 75.12 202 ASP A C 1
ATOM 1519 O O . ASP A 1 202 ? -12.169 0.016 36.786 1.00 75.12 202 ASP A O 1
ATOM 1523 N N . GLY A 1 203 ? -14.095 0.527 35.770 1.00 77.75 203 GLY A N 1
ATOM 1524 C CA . GLY A 1 203 ? -14.794 -0.677 36.235 1.00 77.75 203 GLY A CA 1
ATOM 1525 C C . GLY A 1 203 ? -14.246 -1.973 35.629 1.00 77.75 203 GLY A C 1
ATOM 1526 O O . GLY A 1 203 ? -14.246 -3.013 36.280 1.00 77.75 203 GLY A O 1
ATOM 1527 N N . ILE A 1 204 ? -13.742 -1.921 34.391 1.00 78.44 204 ILE A N 1
ATOM 1528 C CA . ILE A 1 204 ? -13.061 -3.060 33.759 1.00 78.44 204 ILE A CA 1
ATOM 1529 C C . ILE A 1 204 ? -11.714 -3.312 34.445 1.00 78.44 204 ILE A C 1
ATOM 1531 O O . ILE A 1 204 ? -11.373 -4.462 34.707 1.00 78.44 204 ILE A O 1
ATOM 1535 N N . VAL A 1 205 ? -10.958 -2.251 34.742 1.00 82.81 205 VAL A N 1
ATOM 1536 C CA . VAL A 1 205 ? -9.670 -2.335 35.442 1.00 82.81 205 VAL A CA 1
ATOM 1537 C C . VAL A 1 205 ? -9.863 -2.893 36.848 1.00 82.81 205 VAL A C 1
ATOM 1539 O O . VAL A 1 205 ? -9.159 -3.826 37.222 1.00 82.81 205 VAL A O 1
ATOM 1542 N N . GLU A 1 206 ? -10.841 -2.382 37.594 1.00 83.44 206 GLU A N 1
ATOM 1543 C CA . GLU A 1 206 ? -11.147 -2.837 38.952 1.00 83.44 206 GLU A CA 1
ATOM 1544 C C . GLU A 1 206 ? -11.560 -4.311 38.965 1.00 83.44 206 GLU A C 1
ATOM 1546 O O . GLU A 1 206 ? -10.962 -5.101 39.690 1.00 83.44 206 GLU A O 1
ATOM 1551 N N . TYR A 1 207 ? -12.454 -4.728 38.060 1.00 86.06 207 TYR A N 1
ATOM 1552 C CA . TYR A 1 207 ? -12.816 -6.140 37.915 1.00 86.06 207 TYR A CA 1
ATOM 1553 C C . TYR A 1 207 ? -11.608 -7.027 37.587 1.00 86.06 207 TYR A C 1
ATOM 1555 O O . TYR A 1 207 ? -11.475 -8.121 38.135 1.00 86.06 207 TYR A O 1
ATOM 1563 N N . VAL A 1 208 ? -10.722 -6.586 36.686 1.00 86.62 208 VAL A N 1
ATOM 1564 C CA . VAL A 1 208 ? -9.517 -7.355 36.347 1.00 86.62 208 VAL A CA 1
ATOM 1565 C C . VAL A 1 208 ? -8.626 -7.498 37.577 1.00 86.62 208 VAL A C 1
ATOM 1567 O O . VAL A 1 208 ? -8.259 -8.624 37.889 1.00 86.62 208 VAL A O 1
ATOM 1570 N N . ILE A 1 209 ? -8.335 -6.409 38.296 1.00 87.56 209 ILE A N 1
ATOM 1571 C CA . ILE A 1 209 ? -7.498 -6.423 39.508 1.00 87.56 209 ILE A CA 1
ATOM 1572 C C . ILE A 1 209 ? -8.100 -7.333 40.586 1.00 87.56 209 ILE A C 1
ATOM 1574 O O . ILE A 1 209 ? -7.381 -8.152 41.153 1.00 87.56 209 ILE A O 1
ATOM 1578 N N . GLU A 1 210 ? -9.408 -7.240 40.839 1.00 90.44 210 GLU A N 1
ATOM 1579 C CA . GLU A 1 210 ? -10.107 -8.070 41.832 1.00 90.44 210 GLU A CA 1
ATOM 1580 C C . GLU A 1 210 ? -10.055 -9.571 41.515 1.00 90.44 210 GLU A C 1
ATOM 1582 O O . GLU A 1 210 ? -10.152 -10.399 42.420 1.00 90.44 210 GLU A O 1
ATOM 1587 N N . ASN A 1 211 ? -9.902 -9.933 40.239 1.00 91.62 211 ASN A N 1
ATOM 1588 C CA . ASN A 1 211 ? -9.871 -11.321 39.776 1.00 91.62 211 ASN A CA 1
ATOM 1589 C C . ASN A 1 211 ? -8.456 -11.806 39.412 1.00 91.62 211 ASN A C 1
ATOM 1591 O O . ASN A 1 211 ? -8.309 -12.884 38.828 1.00 91.62 211 ASN A O 1
ATOM 1595 N N . MET A 1 212 ? -7.410 -11.033 39.726 1.00 92.69 212 MET A N 1
ATOM 1596 C CA . MET A 1 212 ? -6.027 -11.476 39.551 1.00 92.69 212 MET A CA 1
ATOM 1597 C C . MET A 1 212 ? -5.611 -12.443 40.665 1.00 92.69 212 MET A C 1
ATOM 1599 O O . MET A 1 212 ? -5.867 -12.218 41.844 1.00 92.69 212 MET A O 1
ATOM 1603 N N . ASP A 1 213 ? -4.931 -13.518 40.277 1.00 93.19 213 ASP A N 1
ATOM 1604 C CA . ASP A 1 213 ? -4.336 -14.503 41.177 1.00 93.19 213 ASP A CA 1
ATOM 1605 C C . ASP A 1 213 ? -2.862 -14.156 41.419 1.00 93.19 213 ASP A C 1
ATOM 1607 O O . ASP A 1 213 ? -2.080 -14.011 40.474 1.00 93.19 213 ASP A O 1
ATOM 1611 N N . GLU A 1 214 ? -2.470 -14.067 42.690 1.00 90.25 214 GLU A N 1
ATOM 1612 C CA . GLU A 1 214 ? -1.104 -13.759 43.130 1.00 90.25 214 GLU A CA 1
ATOM 1613 C C . GLU A 1 214 ? -0.046 -14.756 42.618 1.00 90.25 214 GLU A C 1
ATOM 1615 O O . GLU A 1 214 ? 1.130 -14.405 42.520 1.00 90.25 214 GLU A O 1
ATOM 1620 N N . ASN A 1 215 ? -0.437 -15.983 42.258 1.00 93.81 215 ASN A N 1
ATOM 1621 C CA . ASN A 1 215 ? 0.475 -17.022 41.763 1.00 93.81 215 ASN A CA 1
ATOM 1622 C C . ASN A 1 215 ? 0.516 -17.131 40.231 1.00 93.81 215 ASN A C 1
ATOM 1624 O O . ASN A 1 215 ? 1.098 -18.079 39.695 1.00 93.81 215 ASN A O 1
ATOM 1628 N N . THR A 1 216 ? -0.091 -16.181 39.514 1.00 93.50 216 THR A N 1
ATOM 1629 C CA . THR A 1 216 ? -0.156 -16.188 38.049 1.00 93.50 216 THR A CA 1
ATOM 1630 C C . THR A 1 216 ? 0.567 -14.982 37.455 1.00 93.50 216 THR A C 1
ATOM 1632 O O . THR A 1 216 ? 0.377 -13.841 37.864 1.00 93.50 216 THR A O 1
ATOM 1635 N N . TYR A 1 217 ? 1.390 -15.224 36.434 1.00 90.25 217 TYR A N 1
ATOM 1636 C CA . TYR A 1 217 ? 1.988 -14.150 35.645 1.00 90.25 217 TYR A CA 1
ATOM 1637 C C . TYR A 1 217 ? 1.026 -13.696 34.547 1.00 90.25 217 TYR A C 1
ATOM 1639 O O . TYR A 1 217 ? 0.599 -14.494 33.712 1.00 90.25 217 TYR A O 1
ATOM 1647 N N . TYR A 1 218 ? 0.740 -12.397 34.514 1.00 85.75 218 TYR A N 1
ATOM 1648 C CA . TYR A 1 218 ? -0.107 -11.772 33.503 1.00 85.75 218 TYR A CA 1
ATOM 1649 C C . TYR A 1 218 ? 0.748 -10.988 32.508 1.00 85.75 218 TYR A C 1
ATOM 1651 O O . TYR A 1 218 ? 1.639 -10.231 32.895 1.00 85.75 218 TYR A O 1
ATOM 1659 N N . VAL A 1 219 ? 0.467 -11.148 31.214 1.00 84.88 219 VAL A N 1
ATOM 1660 C CA . VAL A 1 219 ? 1.080 -10.344 30.149 1.00 84.88 219 VAL A CA 1
ATOM 1661 C C . VAL A 1 219 ? 0.066 -9.307 29.692 1.00 84.88 219 VAL A C 1
ATOM 1663 O O . VAL A 1 219 ? -0.988 -9.652 29.163 1.00 84.88 219 VAL A O 1
ATOM 1666 N N . ILE A 1 220 ? 0.396 -8.033 29.888 1.00 80.19 220 ILE A N 1
ATOM 1667 C CA . ILE A 1 220 ? -0.463 -6.904 29.529 1.00 80.19 220 ILE A CA 1
ATOM 1668 C C . ILE A 1 220 ? 0.094 -6.246 28.262 1.00 80.19 220 ILE A C 1
ATOM 1670 O O . ILE A 1 220 ? 1.279 -5.921 28.180 1.00 80.19 220 ILE A O 1
ATOM 1674 N N . GLY A 1 221 ? -0.756 -6.091 27.246 1.00 77.00 221 GLY A N 1
ATOM 1675 C CA . GLY A 1 221 ? -0.385 -5.492 25.962 1.00 77.00 221 GLY A CA 1
ATOM 1676 C C . GLY A 1 221 ? -0.269 -3.963 26.005 1.00 77.00 221 GLY A C 1
ATOM 1677 O O . GLY A 1 221 ? -0.689 -3.310 26.952 1.00 77.00 221 GLY A O 1
ATOM 1678 N N . THR A 1 222 ? 0.250 -3.360 24.932 1.00 63.75 222 THR A N 1
ATOM 1679 C CA . THR A 1 222 ? 0.508 -1.905 24.829 1.00 63.75 222 THR A CA 1
ATOM 1680 C C . THR A 1 222 ? -0.723 -1.068 24.433 1.00 63.75 222 THR A C 1
ATOM 1682 O O . THR A 1 222 ? -0.602 -0.047 23.751 1.00 63.75 222 THR A O 1
ATOM 1685 N N . GLY A 1 223 ? -1.920 -1.505 24.834 1.00 65.12 223 GLY A N 1
ATOM 1686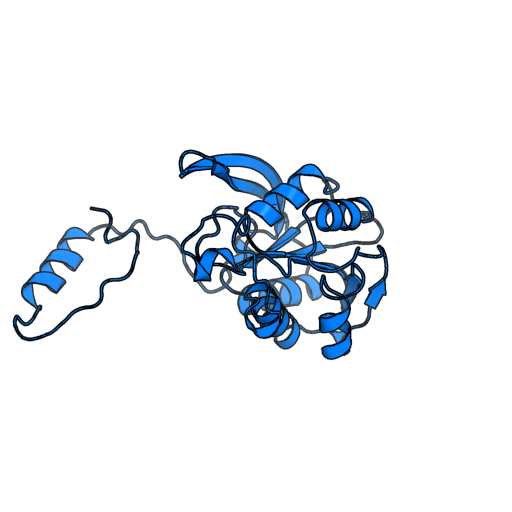 C CA . GLY A 1 223 ? -3.190 -0.860 24.485 1.00 65.12 223 GLY A CA 1
ATOM 1687 C C . GLY A 1 223 ? -3.371 0.519 25.129 1.00 65.12 223 GLY A C 1
ATOM 1688 O O . GLY A 1 223 ? -2.796 0.812 26.175 1.00 65.12 223 GLY A O 1
ATOM 1689 N N . SER A 1 224 ? -4.205 1.373 24.524 1.00 59.41 224 SER A N 1
ATOM 1690 C CA . SER A 1 224 ? -4.563 2.691 25.079 1.00 59.41 224 SER A CA 1
ATOM 1691 C C . SER A 1 224 ? -5.223 2.600 26.459 1.00 59.41 224 SER A C 1
ATOM 1693 O O . SER A 1 224 ? -5.046 3.506 27.263 1.00 59.41 224 SER A O 1
ATOM 1695 N N . THR A 1 225 ? -5.898 1.486 26.758 1.00 65.81 225 THR A N 1
ATOM 1696 C CA . THR A 1 225 ? -6.485 1.166 28.070 1.00 65.81 225 THR A CA 1
ATOM 1697 C C . THR A 1 225 ? -5.449 1.088 29.200 1.00 65.81 225 THR A C 1
ATOM 1699 O O . THR A 1 225 ? -5.813 1.245 30.353 1.00 65.81 225 THR A O 1
ATOM 1702 N N . CYS A 1 226 ? -4.163 0.880 28.891 1.00 65.94 226 CYS A N 1
ATOM 1703 C CA . CYS A 1 226 ? -3.084 0.763 29.881 1.00 65.94 226 CYS A CA 1
ATOM 1704 C C . CYS A 1 226 ? -2.274 2.061 30.063 1.00 65.94 226 CYS A C 1
ATOM 1706 O O . CYS A 1 226 ? -1.202 2.028 30.660 1.00 65.94 226 CYS A O 1
ATOM 1708 N N . LYS A 1 227 ? -2.718 3.183 29.479 1.00 58.72 227 LYS A N 1
ATOM 1709 C CA . LYS A 1 227 ? -2.023 4.483 29.552 1.00 58.72 227 LYS A CA 1
ATOM 1710 C C . LYS A 1 227 ? -2.451 5.365 30.736 1.00 58.72 227 LYS A C 1
ATOM 1712 O O . LYS A 1 227 ? -1.923 6.470 30.847 1.00 58.72 227 LYS A O 1
ATOM 1717 N N . SER A 1 228 ? -3.412 4.919 31.543 1.00 50.03 228 SER A N 1
ATOM 1718 C CA . SER A 1 228 ? -3.960 5.641 32.701 1.00 50.03 228 SER A CA 1
ATOM 1719 C C . SER A 1 228 ? -3.166 5.380 33.971 1.00 50.03 228 SER A C 1
ATOM 1721 O O . SER A 1 228 ? -2.981 4.179 34.274 1.00 50.03 228 SER A O 1
#

Secondary structure (DSSP, 8-state):
-EEEEEE-TTTTTHHHHT-SSSTT-----GGG-HHHHHHHHHHHTS-GGG-EEEE-SGGGTHHHHHHTT-EEEE-----SSSP-HHHHHHHHHT--TTT-SEEEEEE-HHHHHHHHHHS-TTS-EEEEE-SS---STTB-SSHHHHHHHHHHHHSS---EEEEEEEEE-TTS-EEEEEEEEEE-HHHHSTTS------TTHHHHHHHHHHT--TT--------GGG--

Sequence (228 aa):
MKVALLINPIAGYGFYSNLKDTIGTGNFEREKSLSLKAADTFLSALDLAKITFTVPSGIMGEDLAVEHHCSIRRTVKVSDWPTSERDTEAFVHSLSSEDCDLLVFVGGDGTARCIQRTIAKSIPILGVPAGLKMYSGVYAISPEKAAVAVNTVISSDIVTTQMDILDLDENREIVNYGTVLGLSSTMILQGGKTEYTIQGIDGIVEYVIENMDENTYYVIGTGSTCKS